Protein AF-A0A2T1E1L7-F1 (afdb_monomer)

Mean predicted aligned error: 10.52 Å

Foldseek 3Di:
DDPPVPVVVVPPPVPPDPPDPPPPVVVVVVVVVVVVVVVVLVVLLVVLLVCVVVVVLLVSLCSLCVSQVNNVDHSVCLLVLHDDPVNLVCLLPRDQDPSLLSSLLSNLLSSLVSVSLVSSLSSLVSSLVSCVVVVPLLSNLSSLQSQLSSLVSVLVVCVVVPHHSVVSNVSSLVSLVSSLPGPDDPNNLVSLLSNLLSCFLPPQPDCNDCSLVVNCVVLVPDDPDPVSVVSVLSSVLSVVSVVQSVVPVPVVPDDDDDDPSNPRGDHDDPPPPDDD

Secondary structure (DSSP, 8-state):
--TTSSTTSSSSSSSSSS----THHHHHHHHHHHHHHHHHHHHHHHHHHHHHHTT-HHHHHHHHHHHTT-TTS-HHHHHTT---HHHHHHHHTPPP-HHHHHHHHHHHHHHHHTT-HHHHHHHHHHHHHHHHHTT-HHHHHHHHHHHHHHHHHHHHHHHHTTS--HHHHHHHHHHHHHHHHSS-HHHHHHHHHHHHHHHHHH-TT---TTHHHHHHHHHTT--SSHHHHHHHHHHHHHHHHHHHHHHGGGGGG-PSPPPGGGTTS----S-S-S--

Radius of gyration: 28.73 Å; Cα contacts (8 Å, |Δi|>4): 306; chains: 1; bounding box: 48×43×127 Å

Solvent-accessible surface area (backbone atoms only — not comparable to full-atom values): 15212 Å² total; per-residue (Å²): 137,77,88,71,70,69,72,70,70,72,71,74,71,80,80,79,78,84,83,76,76,71,68,65,69,59,52,56,54,52,54,51,50,53,50,54,53,50,54,52,48,53,52,44,48,54,50,22,54,51,27,43,76,70,68,37,38,71,61,17,41,60,50,40,27,59,73,65,72,39,66,91,60,53,58,67,42,41,44,70,55,53,73,53,74,68,57,49,51,52,57,71,65,52,72,76,40,74,63,40,20,53,43,27,32,53,45,12,50,40,22,38,77,67,64,6,46,70,46,12,51,53,31,23,53,46,11,28,52,24,14,56,77,67,68,34,49,55,51,33,17,47,23,27,35,51,48,12,54,40,26,40,52,50,14,50,53,25,49,77,70,76,42,88,22,59,77,28,40,55,50,14,45,54,24,16,51,54,10,45,71,31,88,33,71,82,47,24,58,59,18,49,49,52,42,50,38,48,41,37,34,72,35,67,90,57,88,60,84,64,52,66,60,58,48,47,69,52,58,77,71,51,64,100,43,74,68,45,51,53,52,50,49,54,46,52,35,33,51,48,21,51,52,52,60,70,50,53,92,50,56,96,74,62,77,81,80,77,62,80,70,44,77,59,36,32,68,88,73,86,85,79,81,77,88,133

Sequence (276 aa):
MNKWRIWFLLVLTTFLCCVQVPVVAKITDVATQVKTKTEILRRQLVAAQNLESAGLYRQACNTLLPVLKLAEFDCANLIDNQISPTQKAIIENLANSEISASGLRILGDVLRLTGALDNSKIMLNRSLAAAQNLQMDAAVSAAYLSLGNTQRAFGKRQEDIKKDADPNYEKALDFYERAIASSASTQQLQAKLNKLRLLVETKLDSDIGNLWQEIKSKVDNLPATTQSIYDRINFAESLGCLSMQVIEPHVDTIKWPFPPAVNRCAVKSPLHSVDS

pLDDT: mean 84.33, std 18.79, range [33.78, 98.88]

Nearest PDB structures (foldseek):
  6hc2-assembly4_S  TM=6.317E-01  e=2.938E-02  Homo sapiens
  5a7d-assembly2_E  TM=5.875E-01  e=2.260E-02  Drosophila melanogaster
  7ep7-assembly1_A  TM=5.398E-01  e=3.656E-02  Mus musculus
  3ro2-assembly1_A  TM=5.693E-01  e=4.754E-02  Mus musculus
  4wng-assembly1_A  TM=4.546E-01  e=1.524E-02  Homo sapiens

Structure (mmCIF, N/CA/C/O backbone):
data_AF-A0A2T1E1L7-F1
#
_entry.id   AF-A0A2T1E1L7-F1
#
loop_
_atom_site.group_PDB
_atom_site.id
_atom_site.type_symbol
_atom_site.label_atom_id
_atom_site.label_alt_id
_atom_site.label_comp_id
_atom_site.label_asym_id
_atom_site.label_entity_id
_atom_site.label_seq_id
_atom_site.pdbx_PDB_ins_code
_atom_site.Cartn_x
_atom_site.Cartn_y
_atom_site.Cartn_z
_atom_site.occupancy
_atom_site.B_iso_or_equiv
_atom_site.auth_seq_id
_atom_site.auth_comp_id
_atom_site.auth_asym_id
_atom_site.auth_atom_id
_atom_site.pdbx_PDB_model_num
ATOM 1 N N . MET A 1 1 ? -19.657 -7.868 91.620 1.00 45.38 1 MET A N 1
ATOM 2 C CA . MET A 1 1 ? -19.031 -7.641 90.295 1.00 45.38 1 MET A CA 1
ATOM 3 C C . MET A 1 1 ? -20.055 -7.948 89.211 1.00 45.38 1 MET A C 1
ATOM 5 O O . MET A 1 1 ? -20.672 -9.004 89.237 1.00 45.38 1 MET A O 1
ATOM 9 N N . ASN A 1 2 ? -20.321 -6.955 88.361 1.00 40.06 2 ASN A N 1
ATOM 10 C CA . ASN A 1 2 ? -21.582 -6.755 87.642 1.00 40.06 2 ASN A CA 1
ATOM 11 C C . ASN A 1 2 ? -21.800 -7.693 86.446 1.00 40.06 2 ASN A C 1
ATOM 13 O O . ASN A 1 2 ? -21.043 -7.661 85.478 1.00 40.06 2 ASN A O 1
ATOM 17 N N . LYS A 1 3 ? -22.939 -8.401 86.454 1.00 46.28 3 LYS A N 1
ATOM 18 C CA . LYS A 1 3 ? -23.476 -9.223 85.349 1.00 46.28 3 LYS A CA 1
ATOM 19 C C . LYS A 1 3 ? -24.028 -8.408 84.158 1.00 46.28 3 LYS A C 1
ATOM 21 O O . LYS A 1 3 ? -24.689 -8.962 83.290 1.00 46.28 3 LYS A O 1
ATOM 26 N N . TRP A 1 4 ? -23.750 -7.104 84.096 1.00 44.28 4 TRP A N 1
ATOM 27 C CA . TRP A 1 4 ? -24.294 -6.189 83.080 1.00 44.28 4 TRP A CA 1
ATOM 28 C C . TRP A 1 4 ? -23.338 -5.914 81.904 1.00 44.28 4 TRP A C 1
ATOM 30 O O . TRP A 1 4 ? -23.744 -5.348 80.898 1.00 44.28 4 TRP A O 1
ATOM 40 N N . ARG A 1 5 ? -22.069 -6.346 81.983 1.00 46.78 5 ARG A N 1
ATOM 41 C CA . ARG A 1 5 ? -21.067 -6.107 80.920 1.00 46.78 5 ARG A CA 1
ATOM 42 C C . ARG A 1 5 ? -21.074 -7.139 79.785 1.00 46.78 5 ARG A C 1
ATOM 44 O O . ARG A 1 5 ? -20.426 -6.912 78.774 1.00 46.78 5 ARG A O 1
ATOM 51 N N . ILE A 1 6 ? -21.805 -8.246 79.925 1.00 49.06 6 ILE A N 1
ATOM 52 C CA . ILE A 1 6 ? -21.789 -9.347 78.941 1.00 49.06 6 ILE A CA 1
ATOM 53 C C . ILE A 1 6 ? -22.824 -9.131 77.822 1.00 49.06 6 ILE A C 1
ATOM 55 O O . ILE A 1 6 ? -22.624 -9.589 76.703 1.00 49.06 6 ILE A O 1
ATOM 59 N N . TRP A 1 7 ? -23.877 -8.347 78.067 1.00 42.03 7 TRP A N 1
ATOM 60 C CA . TRP A 1 7 ? -24.918 -8.090 77.063 1.00 42.03 7 TRP A CA 1
ATOM 61 C C . TRP A 1 7 ? -24.577 -6.990 76.048 1.00 42.03 7 TRP A C 1
ATOM 63 O O . TRP A 1 7 ? -25.239 -6.890 75.021 1.00 42.03 7 TRP A O 1
ATOM 73 N N . PHE A 1 8 ? -23.518 -6.206 76.273 1.00 40.56 8 PHE A N 1
ATOM 74 C CA . PHE A 1 8 ? -23.125 -5.125 75.358 1.00 40.56 8 PHE A CA 1
ATOM 75 C C . PHE A 1 8 ? -22.157 -5.558 74.241 1.00 40.56 8 PHE A C 1
ATOM 77 O O . PHE A 1 8 ? -21.941 -4.805 73.297 1.00 40.56 8 PHE A O 1
ATOM 84 N N . LEU A 1 9 ? -21.594 -6.770 74.310 1.00 42.53 9 LEU A N 1
ATOM 85 C CA . LEU A 1 9 ? -20.639 -7.283 73.312 1.00 42.53 9 LEU A CA 1
ATOM 86 C C . LEU A 1 9 ? -21.278 -8.160 72.221 1.00 42.53 9 LEU A C 1
ATOM 88 O O . LEU A 1 9 ? -20.606 -8.500 71.254 1.00 42.53 9 LEU A O 1
ATOM 92 N N . LEU A 1 10 ? -22.568 -8.489 72.336 1.00 44.22 10 LEU A N 1
ATOM 93 C CA . LEU A 1 10 ? -23.283 -9.348 71.378 1.00 44.22 10 LEU A CA 1
ATOM 94 C C . LEU A 1 10 ? -24.170 -8.589 70.380 1.00 44.22 10 LEU A C 1
ATOM 96 O O . LEU A 1 10 ? -24.761 -9.208 69.503 1.00 44.22 10 LEU A O 1
ATOM 100 N N . VAL A 1 11 ? -24.239 -7.257 70.471 1.00 45.47 11 VAL A N 1
ATOM 101 C CA . VAL A 1 11 ? -25.027 -6.421 69.541 1.00 45.47 11 VAL A CA 1
ATOM 102 C C . VAL A 1 11 ? -24.143 -5.699 68.510 1.00 45.47 11 VAL A C 1
ATOM 104 O O . VAL A 1 11 ? -24.654 -5.159 67.535 1.00 45.47 11 VAL A O 1
ATOM 107 N N . LEU A 1 12 ? -22.809 -5.739 68.646 1.00 41.94 12 LEU A N 1
ATOM 108 C CA . LEU A 1 12 ? -21.897 -5.042 67.723 1.00 41.94 12 LEU A CA 1
ATOM 109 C C . LEU A 1 12 ? -21.291 -5.920 66.609 1.00 41.94 12 LEU A C 1
ATOM 111 O O . LEU A 1 12 ? -20.558 -5.405 65.771 1.00 41.94 12 LEU A O 1
ATOM 115 N N . THR A 1 13 ? -21.576 -7.226 66.567 1.00 46.09 13 THR A N 1
ATOM 116 C CA . THR A 1 13 ? -20.995 -8.149 65.567 1.00 46.09 13 THR A CA 1
ATOM 117 C C . THR A 1 13 ? -21.974 -8.603 64.483 1.00 46.09 13 THR A C 1
ATOM 119 O O . THR A 1 13 ? -21.557 -9.233 63.517 1.00 46.09 13 THR A O 1
ATOM 122 N N . THR A 1 14 ? -23.256 -8.238 64.566 1.00 46.12 14 THR A N 1
ATOM 123 C CA . THR A 1 14 ? -24.279 -8.611 63.568 1.00 46.12 14 THR A CA 1
ATOM 124 C C . THR A 1 14 ? -24.582 -7.528 62.531 1.00 46.12 14 THR A C 1
ATOM 126 O O . THR A 1 14 ? -25.396 -7.758 61.642 1.00 46.12 14 THR A O 1
ATOM 129 N N . PHE A 1 15 ? -23.905 -6.373 62.573 1.00 44.31 15 PHE A N 1
ATOM 130 C CA . PHE A 1 15 ? -24.107 -5.285 61.600 1.00 44.31 15 PHE A CA 1
ATOM 131 C C . PHE A 1 15 ? -22.988 -5.149 60.552 1.00 44.31 15 PHE A C 1
ATOM 133 O O . PHE A 1 15 ? -23.008 -4.237 59.730 1.00 44.31 15 PHE A O 1
ATOM 140 N N . LEU A 1 16 ? -22.025 -6.077 60.539 1.00 44.03 16 LEU A N 1
ATOM 141 C CA . LEU A 1 16 ? -20.894 -6.089 59.605 1.00 44.03 16 LEU A CA 1
ATOM 142 C C . LEU A 1 16 ? -20.909 -7.339 58.702 1.00 44.03 16 LEU A C 1
ATOM 144 O O . LEU A 1 16 ? -19.903 -8.021 58.548 1.00 44.03 16 LEU A O 1
ATOM 148 N N . CYS A 1 17 ? -22.062 -7.691 58.127 1.00 41.03 17 CYS A N 1
ATOM 149 C CA . CYS A 1 17 ? -22.137 -8.818 57.180 1.00 41.03 17 CYS A CA 1
ATOM 150 C C . CYS A 1 17 ? -23.042 -8.604 55.958 1.00 41.03 17 CYS A C 1
ATOM 152 O O . CYS A 1 17 ? -23.225 -9.529 55.175 1.00 41.03 17 CYS A O 1
ATOM 154 N N . CYS A 1 18 ? -23.574 -7.398 55.737 1.00 45.44 18 CYS A N 1
ATOM 155 C CA . CYS A 1 18 ? -24.541 -7.161 54.657 1.00 45.44 18 CYS A CA 1
ATOM 156 C C . CYS A 1 18 ? -24.175 -6.011 53.711 1.00 45.44 18 CYS A C 1
ATOM 158 O O . CYS A 1 18 ? -25.069 -5.316 53.250 1.00 45.44 18 CYS A O 1
ATOM 160 N N . VAL A 1 19 ? -22.896 -5.802 53.372 1.00 50.22 19 VAL A N 1
ATOM 161 C CA . VAL A 1 19 ? -22.538 -5.005 52.177 1.00 50.22 19 VAL A CA 1
ATOM 162 C C . VAL A 1 19 ? -21.255 -5.532 51.520 1.00 50.22 19 VAL A C 1
ATOM 164 O O . VAL A 1 19 ? -20.260 -4.832 51.376 1.00 50.22 19 VAL A O 1
ATOM 167 N N . GLN A 1 20 ? -21.262 -6.791 51.094 1.00 50.53 20 GLN A N 1
ATOM 168 C CA . GLN A 1 20 ? -20.417 -7.220 49.978 1.00 50.53 20 GLN A CA 1
ATOM 169 C C . GLN A 1 20 ? -21.335 -7.759 48.889 1.00 50.53 20 GLN A C 1
ATOM 171 O O . GLN A 1 20 ? -21.518 -8.960 48.722 1.00 50.53 20 GLN A O 1
ATOM 176 N N . VAL A 1 21 ? -21.958 -6.836 48.152 1.00 54.25 21 VAL A N 1
ATOM 177 C CA . VAL A 1 21 ? -22.509 -7.168 46.836 1.00 54.25 21 VAL A CA 1
ATOM 178 C C . VAL A 1 21 ? -21.326 -7.659 45.992 1.00 54.25 21 VAL A C 1
ATOM 180 O O . VAL A 1 21 ? -20.308 -6.962 45.935 1.00 54.25 21 VAL A O 1
ATOM 183 N N . PRO A 1 22 ? -21.396 -8.839 45.359 1.00 48.22 22 PRO A N 1
ATOM 184 C CA . PRO A 1 22 ? -20.271 -9.380 44.618 1.00 48.22 22 PRO A CA 1
ATOM 185 C C . PRO A 1 22 ? -20.049 -8.532 43.362 1.00 48.22 22 PRO A C 1
ATOM 187 O O . PRO A 1 22 ? -20.710 -8.705 42.341 1.00 48.22 22 PRO A O 1
ATOM 190 N N . VAL A 1 23 ? -19.073 -7.624 43.415 1.00 53.25 23 VAL A N 1
ATOM 191 C CA . VAL A 1 23 ? -18.584 -6.850 42.255 1.00 53.25 23 VAL A CA 1
ATOM 192 C C . VAL A 1 23 ? -18.072 -7.781 41.135 1.00 53.25 23 VAL A C 1
ATOM 194 O O . VAL A 1 23 ? -18.017 -7.400 39.969 1.00 53.25 23 VAL A O 1
ATOM 197 N N . VAL A 1 24 ? -17.785 -9.044 41.463 1.00 54.28 24 VAL A N 1
ATOM 198 C CA . VAL A 1 24 ? -17.236 -10.066 40.562 1.00 54.28 24 VAL A CA 1
ATOM 199 C C . VAL A 1 24 ? -18.196 -10.456 39.425 1.00 54.28 24 VAL A C 1
ATOM 201 O O . VAL A 1 24 ? -17.737 -10.682 38.308 1.00 54.28 24 VAL A O 1
ATOM 204 N N . ALA A 1 25 ? -19.518 -10.466 39.646 1.00 50.69 25 ALA A N 1
ATOM 205 C CA . ALA A 1 25 ? -20.487 -10.874 38.615 1.00 50.69 25 ALA A CA 1
ATOM 206 C C . ALA A 1 25 ? -20.645 -9.846 37.476 1.00 50.69 25 ALA A C 1
ATOM 208 O O . ALA A 1 25 ? -21.017 -10.199 36.361 1.00 50.69 25 ALA A O 1
ATOM 209 N N . LYS A 1 26 ? -20.342 -8.569 37.740 1.00 52.44 26 LYS A N 1
ATOM 210 C CA . LYS A 1 26 ? -20.478 -7.479 36.759 1.00 52.44 26 LYS A CA 1
ATOM 211 C C . LYS A 1 26 ? -19.241 -7.344 35.861 1.00 52.44 26 LYS A C 1
ATOM 213 O O . LYS A 1 26 ? -19.346 -6.885 34.730 1.00 52.44 26 LYS A O 1
ATOM 218 N N . ILE A 1 27 ? -18.071 -7.767 36.351 1.00 56.34 27 ILE A N 1
ATOM 219 C CA . ILE A 1 27 ? -16.801 -7.710 35.608 1.00 56.34 27 ILE A CA 1
ATOM 220 C C . ILE A 1 27 ? -16.760 -8.778 34.506 1.00 56.34 27 ILE A C 1
ATOM 222 O O . ILE A 1 27 ? -16.288 -8.501 33.403 1.00 56.34 27 ILE A O 1
ATOM 226 N N . THR A 1 28 ? -17.280 -9.981 34.769 1.00 56.22 28 THR A N 1
ATOM 227 C CA . THR A 1 28 ? -17.302 -11.079 33.788 1.00 56.22 28 THR A CA 1
ATOM 228 C C . THR A 1 28 ? -18.235 -10.790 32.609 1.00 56.22 28 THR A C 1
ATOM 230 O O . THR A 1 28 ? -17.858 -11.047 31.466 1.00 56.22 28 THR A O 1
ATOM 233 N N . ASP A 1 29 ? -19.401 -10.189 32.850 1.00 61.72 29 ASP A N 1
ATOM 234 C CA . ASP A 1 29 ? -20.347 -9.791 31.796 1.00 61.72 29 ASP A CA 1
ATOM 235 C C . ASP A 1 29 ? -19.771 -8.671 30.905 1.00 61.72 29 ASP A C 1
ATOM 237 O O . ASP A 1 29 ? -19.747 -8.779 29.682 1.00 61.72 29 ASP A O 1
ATOM 241 N N . VAL A 1 30 ? -19.151 -7.641 31.491 1.00 63.75 30 VAL A N 1
ATOM 242 C CA . VAL A 1 30 ? -18.523 -6.561 30.705 1.00 63.75 30 VAL A CA 1
ATOM 243 C C . VAL A 1 30 ? -17.312 -7.061 29.908 1.00 63.75 30 VAL A C 1
ATOM 245 O O . VAL A 1 30 ? -17.169 -6.729 28.731 1.00 63.75 30 VAL A O 1
ATOM 248 N N . ALA A 1 31 ? -16.446 -7.890 30.499 1.00 65.19 31 ALA A N 1
ATOM 249 C CA . ALA A 1 31 ? -15.281 -8.435 29.799 1.00 65.19 31 ALA A CA 1
ATOM 250 C C . ALA A 1 31 ? -15.682 -9.351 28.626 1.00 65.19 31 ALA A C 1
ATOM 252 O O . ALA A 1 31 ? -15.068 -9.303 27.554 1.00 65.19 31 ALA A O 1
ATOM 253 N N . THR A 1 32 ? -16.737 -10.152 28.791 1.00 67.12 32 THR A N 1
ATOM 254 C CA . THR A 1 32 ? -17.268 -11.013 27.722 1.00 67.12 32 THR A CA 1
ATOM 255 C C . THR A 1 32 ? -17.980 -10.208 26.631 1.00 67.12 32 THR A C 1
ATOM 257 O O . THR A 1 32 ? -17.778 -10.489 25.445 1.00 67.12 32 THR A O 1
ATOM 260 N N . GLN A 1 33 ? -18.709 -9.146 26.983 1.00 64.56 33 GLN A N 1
ATOM 261 C CA . GLN A 1 33 ? -19.309 -8.210 26.023 1.00 64.56 33 GLN A CA 1
ATOM 262 C C . GLN A 1 33 ? -18.262 -7.415 25.220 1.00 64.56 33 GLN A C 1
ATOM 264 O O . GLN A 1 33 ? -18.387 -7.253 24.005 1.00 64.56 33 GLN A O 1
ATOM 269 N N . VAL A 1 34 ? -17.177 -6.957 25.852 1.00 71.62 34 VAL A N 1
ATOM 270 C CA . VAL A 1 34 ? -16.076 -6.260 25.157 1.00 71.62 34 VAL A CA 1
ATOM 271 C C . VAL A 1 34 ? -15.338 -7.204 24.203 1.00 71.62 34 VAL A C 1
ATOM 273 O O . VAL A 1 34 ? -15.035 -6.829 23.064 1.00 71.62 34 VAL A O 1
ATOM 276 N N . LYS A 1 35 ? -15.090 -8.448 24.627 1.00 75.94 35 LYS A N 1
ATOM 277 C CA . LYS A 1 35 ? -14.461 -9.468 23.781 1.00 75.94 35 LYS A CA 1
ATOM 278 C C . LYS A 1 35 ? -15.327 -9.792 22.561 1.00 75.94 35 LYS A C 1
ATOM 280 O O . LYS A 1 35 ? -14.835 -9.748 21.438 1.00 75.94 35 LYS A O 1
ATOM 285 N N . THR A 1 36 ? -16.622 -10.038 22.758 1.00 80.69 36 THR A N 1
ATOM 286 C CA . THR A 1 36 ? -17.561 -10.331 21.658 1.00 80.69 36 THR A CA 1
ATOM 287 C C . THR A 1 36 ? -17.704 -9.162 20.686 1.00 80.69 36 THR A C 1
ATOM 289 O O . THR A 1 36 ? -17.679 -9.377 19.474 1.00 80.69 36 THR A O 1
ATOM 292 N N . LYS A 1 37 ? -17.754 -7.920 21.182 1.00 86.31 37 LYS A N 1
ATOM 293 C CA . LYS A 1 37 ? -17.768 -6.721 20.332 1.00 86.31 37 LYS A CA 1
ATOM 294 C C . LYS A 1 37 ? -16.502 -6.594 19.481 1.00 86.31 37 LYS A C 1
ATOM 296 O O . LYS A 1 37 ? -16.597 -6.296 18.294 1.00 86.31 37 LYS A O 1
ATOM 301 N N . THR A 1 38 ? -15.330 -6.857 20.056 1.00 85.62 38 THR A N 1
ATOM 302 C CA . THR A 1 38 ? -14.053 -6.796 19.323 1.00 85.62 38 THR A CA 1
ATOM 303 C C . THR A 1 38 ? -13.988 -7.852 18.216 1.00 85.62 38 THR A C 1
ATOM 305 O O . THR A 1 38 ? -13.591 -7.541 17.097 1.00 85.62 38 THR A O 1
ATOM 308 N N . GLU A 1 39 ? -14.457 -9.074 18.478 1.00 89.12 39 GLU A N 1
ATOM 309 C CA . GLU A 1 39 ? -14.517 -10.136 17.462 1.00 89.12 39 GLU A CA 1
ATOM 310 C C . GLU A 1 39 ? -15.471 -9.810 16.306 1.00 89.12 39 GLU A C 1
ATOM 312 O O . GLU A 1 39 ? -15.198 -10.140 15.151 1.00 89.12 39 GLU A O 1
ATOM 317 N N . ILE A 1 40 ? -16.586 -9.126 16.581 1.00 90.50 40 ILE A N 1
ATOM 318 C CA . ILE A 1 40 ? -17.482 -8.636 15.524 1.00 90.50 40 ILE A CA 1
ATOM 319 C C . ILE A 1 40 ? -16.746 -7.642 14.618 1.00 90.50 40 ILE A C 1
ATOM 321 O O . ILE A 1 40 ? -16.799 -7.788 13.398 1.00 90.50 40 ILE A O 1
ATOM 325 N N . LEU A 1 41 ? -16.009 -6.690 15.198 1.00 92.62 41 LEU A N 1
ATOM 326 C CA . LEU A 1 41 ? -15.239 -5.709 14.428 1.00 92.62 41 LEU A CA 1
ATOM 327 C C . LEU A 1 41 ? -14.134 -6.378 13.599 1.00 92.62 41 LEU A C 1
ATOM 329 O O . LEU A 1 41 ? -13.988 -6.064 12.420 1.00 92.62 41 LEU A O 1
ATOM 333 N N . ARG A 1 42 ? -13.404 -7.353 14.161 1.00 92.75 42 ARG A N 1
ATOM 334 C CA . ARG A 1 42 ? -12.390 -8.119 13.410 1.00 92.75 42 ARG A CA 1
ATOM 335 C C . ARG A 1 42 ? -12.992 -8.850 12.213 1.00 92.75 42 ARG A C 1
ATOM 337 O O . ARG A 1 42 ? -12.434 -8.794 11.121 1.00 92.75 42 ARG A O 1
ATOM 344 N N . ARG A 1 43 ? -14.158 -9.480 12.380 1.00 93.94 43 ARG A N 1
ATOM 345 C CA . ARG A 1 43 ? -14.868 -10.122 11.262 1.00 93.94 43 ARG A CA 1
ATOM 346 C C . ARG A 1 43 ? -15.269 -9.128 10.176 1.00 93.94 43 ARG A C 1
ATOM 348 O O . ARG A 1 43 ? -15.153 -9.456 9.000 1.00 93.94 43 ARG A O 1
ATOM 355 N N . GLN A 1 44 ? -15.691 -7.920 10.544 1.00 94.38 44 GLN A N 1
ATOM 356 C CA . GLN A 1 44 ? -16.013 -6.871 9.572 1.00 94.38 44 GLN A CA 1
ATOM 357 C C . GLN A 1 44 ? -14.775 -6.372 8.815 1.00 94.38 44 GLN A C 1
ATOM 359 O O . GLN A 1 44 ? -14.872 -6.123 7.617 1.00 94.38 44 GLN A O 1
ATOM 364 N N . LEU A 1 45 ? -13.607 -6.299 9.464 1.00 95.50 45 LEU A N 1
ATOM 365 C CA . LEU A 1 45 ? -12.344 -6.002 8.775 1.00 95.50 45 LEU A CA 1
ATOM 366 C C . LEU A 1 45 ? -12.006 -7.070 7.731 1.00 95.50 45 LEU A C 1
ATOM 368 O O . LEU A 1 45 ? -11.697 -6.736 6.590 1.00 95.50 45 LEU A O 1
ATOM 372 N N . VAL A 1 46 ? -12.123 -8.350 8.098 1.00 95.00 46 VAL A N 1
ATOM 373 C CA . VAL A 1 46 ? -11.903 -9.467 7.164 1.00 95.00 46 VAL A CA 1
ATOM 374 C C . VAL A 1 46 ? -12.906 -9.415 6.009 1.00 95.00 46 VAL A C 1
ATOM 376 O O . VAL A 1 46 ? -12.524 -9.576 4.853 1.00 95.00 46 VAL A O 1
ATOM 379 N N . ALA A 1 47 ? -14.180 -9.132 6.293 1.00 96.06 47 ALA A N 1
ATOM 380 C CA . ALA A 1 47 ? -15.198 -8.970 5.259 1.00 96.06 47 ALA A CA 1
ATOM 381 C C . ALA A 1 47 ? -14.857 -7.822 4.293 1.00 96.06 47 ALA A C 1
ATOM 383 O O . ALA A 1 47 ? -14.924 -8.010 3.080 1.00 96.06 47 ALA A O 1
ATOM 384 N N . ALA A 1 48 ? -14.430 -6.666 4.808 1.00 96.25 48 ALA A N 1
ATOM 385 C CA . ALA A 1 48 ? -14.008 -5.537 3.984 1.00 96.25 48 ALA A CA 1
ATOM 386 C C . ALA A 1 48 ? -12.794 -5.877 3.103 1.00 96.25 48 ALA A C 1
ATOM 388 O O . ALA A 1 48 ? -12.778 -5.515 1.930 1.00 96.25 48 ALA A O 1
ATOM 389 N N . GLN A 1 49 ? -11.819 -6.619 3.628 1.00 93.44 49 GLN A N 1
ATOM 390 C CA . GLN A 1 49 ? -10.642 -7.046 2.866 1.00 93.44 49 GLN A CA 1
ATOM 391 C C . GLN A 1 49 ? -10.986 -8.069 1.766 1.00 93.44 49 GLN A C 1
ATOM 393 O O . GLN A 1 49 ? -10.421 -8.040 0.670 1.00 93.44 49 GLN A O 1
ATOM 398 N N . ASN A 1 50 ? -11.964 -8.942 2.012 1.00 94.31 50 ASN A N 1
ATOM 399 C CA . ASN A 1 50 ? -12.487 -9.841 0.982 1.00 94.31 50 ASN A CA 1
ATOM 400 C C . ASN A 1 50 ? -13.231 -9.064 -0.117 1.00 94.31 50 ASN A C 1
ATOM 402 O O . ASN A 1 50 ? -13.058 -9.359 -1.297 1.00 94.31 50 ASN A O 1
ATOM 406 N N . LEU A 1 51 ? -14.023 -8.051 0.257 1.00 96.94 51 LEU A N 1
ATOM 407 C CA . LEU A 1 51 ? -14.700 -7.161 -0.693 1.00 96.94 51 LEU A CA 1
ATOM 408 C C . LEU A 1 51 ? -13.694 -6.374 -1.544 1.00 96.94 51 LEU A C 1
ATOM 410 O O . LEU A 1 51 ? -13.871 -6.288 -2.756 1.00 96.94 51 LEU A O 1
ATOM 414 N N . GLU A 1 52 ? -12.628 -5.845 -0.938 1.00 94.06 52 GLU A N 1
ATOM 415 C CA . GLU A 1 52 ? -11.506 -5.212 -1.647 1.00 94.06 52 GLU A CA 1
ATOM 416 C C . GLU A 1 52 ? -10.902 -6.172 -2.682 1.00 94.06 52 GLU A C 1
ATOM 418 O O . GLU A 1 52 ? -10.806 -5.828 -3.858 1.00 94.06 52 GLU A O 1
ATOM 423 N N . SER A 1 53 ? -10.574 -7.400 -2.268 1.00 89.69 53 SER A N 1
ATOM 424 C CA . SER A 1 53 ? -9.979 -8.423 -3.142 1.00 89.69 53 SER A CA 1
ATOM 425 C C . SER A 1 53 ? -10.908 -8.850 -4.288 1.00 89.69 53 SER A C 1
ATOM 427 O O . SER A 1 53 ? -10.440 -9.292 -5.334 1.00 89.69 53 SER A O 1
ATOM 429 N N . ALA A 1 54 ? -12.223 -8.701 -4.107 1.00 93.38 54 ALA A N 1
ATOM 430 C CA . ALA A 1 54 ? -13.242 -8.943 -5.127 1.00 93.38 54 ALA A CA 1
ATOM 431 C C . ALA A 1 54 ? -13.519 -7.718 -6.026 1.00 93.38 54 ALA A C 1
ATOM 433 O O . ALA A 1 54 ? -14.403 -7.774 -6.879 1.00 93.38 54 ALA A O 1
ATOM 434 N N . GLY A 1 55 ? -12.819 -6.596 -5.826 1.00 94.50 55 GLY A N 1
ATOM 435 C CA . GLY A 1 55 ? -13.038 -5.349 -6.566 1.00 94.50 55 GLY A CA 1
ATOM 436 C C . GLY A 1 55 ? -14.274 -4.555 -6.124 1.00 94.50 55 GLY A C 1
ATOM 437 O O . GLY A 1 55 ? -14.638 -3.562 -6.754 1.00 94.50 55 GLY A O 1
ATOM 438 N N . LEU A 1 56 ? -14.931 -4.944 -5.027 1.00 97.25 56 LEU A N 1
ATOM 439 C CA . LEU A 1 56 ? -16.135 -4.301 -4.489 1.00 97.25 56 LEU A CA 1
ATOM 440 C C . LEU A 1 56 ? -15.774 -3.121 -3.569 1.00 97.25 56 LEU A C 1
ATOM 442 O O . LEU A 1 56 ? -16.206 -3.038 -2.417 1.00 97.25 56 LEU A O 1
ATOM 446 N N . TYR A 1 57 ? -14.992 -2.175 -4.091 1.00 97.25 57 TYR A N 1
ATOM 447 C CA . TYR A 1 57 ? -14.357 -1.097 -3.321 1.00 97.25 57 TYR A CA 1
ATOM 448 C C . TYR A 1 57 ? -15.339 -0.215 -2.544 1.00 97.25 57 TYR A C 1
ATOM 450 O O . TYR A 1 57 ? -15.123 0.067 -1.367 1.00 97.25 57 TYR A O 1
ATOM 458 N N . ARG A 1 58 ? -16.465 0.175 -3.156 1.00 96.50 58 ARG A N 1
ATOM 459 C CA . ARG A 1 58 ? -17.487 0.985 -2.469 1.00 96.50 58 ARG A CA 1
ATOM 460 C C . ARG A 1 58 ? -18.114 0.232 -1.290 1.00 96.50 58 ARG A C 1
ATOM 462 O O . ARG A 1 58 ? -18.353 0.828 -0.245 1.00 96.50 58 ARG A O 1
ATOM 469 N N . GLN A 1 59 ? -18.346 -1.075 -1.434 1.00 97.69 59 GLN A N 1
ATOM 470 C CA . GLN A 1 59 ? -18.891 -1.901 -0.352 1.00 97.69 59 GLN A CA 1
ATOM 471 C C . GLN A 1 59 ? -17.861 -2.106 0.763 1.00 97.69 59 GLN A C 1
ATOM 473 O O . GLN A 1 59 ? -18.213 -2.001 1.938 1.00 97.69 59 GLN A O 1
ATOM 478 N N . ALA A 1 60 ? -16.592 -2.333 0.408 1.00 98.06 60 ALA A N 1
ATOM 479 C CA . ALA A 1 60 ? -15.494 -2.408 1.370 1.00 98.06 60 ALA A CA 1
ATOM 480 C C . ALA A 1 60 ? -15.392 -1.112 2.190 1.00 98.06 60 ALA A C 1
ATOM 482 O O . ALA A 1 60 ? -15.396 -1.158 3.418 1.00 98.06 60 ALA A O 1
ATOM 483 N N . CYS A 1 61 ? -15.409 0.045 1.520 1.00 98.19 61 CYS A N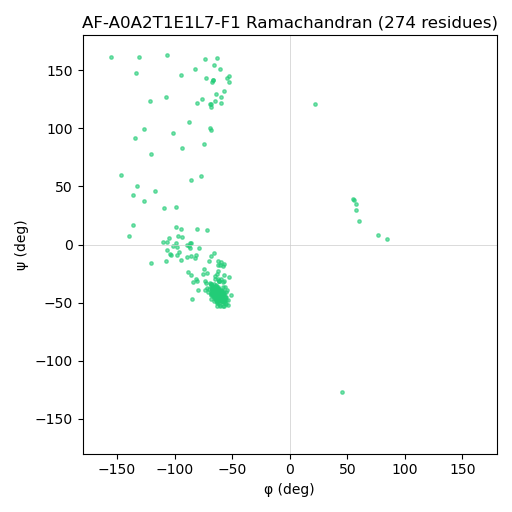 1
ATOM 484 C CA . CYS A 1 61 ? -15.405 1.356 2.165 1.00 98.19 61 CYS A CA 1
ATOM 485 C C . CYS A 1 61 ? -16.594 1.517 3.134 1.00 98.19 61 CYS A C 1
ATOM 487 O O . CYS A 1 61 ? -16.385 1.777 4.319 1.00 98.19 61 CYS A O 1
ATOM 489 N N . ASN A 1 62 ? -17.828 1.269 2.675 1.00 97.25 62 ASN A N 1
ATOM 490 C CA . ASN A 1 62 ? -19.030 1.406 3.510 1.00 97.25 62 ASN A CA 1
ATOM 491 C C . ASN A 1 62 ? -19.022 0.455 4.717 1.00 97.25 62 ASN A C 1
ATOM 493 O O . ASN A 1 62 ? -19.541 0.795 5.777 1.00 97.25 62 ASN A O 1
ATOM 497 N N . THR A 1 63 ? -18.405 -0.720 4.579 1.00 97.19 63 THR A N 1
ATOM 498 C CA . THR A 1 63 ? -18.241 -1.682 5.680 1.00 97.19 63 THR A CA 1
ATOM 499 C C . THR A 1 63 ? -17.269 -1.165 6.746 1.00 97.19 63 THR A C 1
ATOM 501 O O . THR A 1 63 ? -17.449 -1.441 7.932 1.00 97.19 63 THR A O 1
ATOM 504 N N . LEU A 1 64 ? -16.250 -0.395 6.351 1.00 97.62 64 LEU A N 1
ATOM 505 C CA . LEU A 1 64 ? -15.205 0.107 7.248 1.00 97.62 64 LEU A CA 1
ATOM 506 C C . LEU A 1 64 ? -15.616 1.358 8.027 1.00 97.62 64 LEU A C 1
ATOM 508 O O . LEU A 1 64 ? -15.148 1.538 9.152 1.00 97.62 64 LEU A O 1
ATOM 512 N N . LEU A 1 65 ? -16.487 2.212 7.480 1.00 97.38 65 LEU A N 1
ATOM 513 C CA . LEU A 1 65 ? -16.854 3.469 8.144 1.00 97.38 65 LEU A CA 1
ATOM 514 C C . LEU A 1 65 ? -17.444 3.258 9.551 1.00 97.38 65 LEU A C 1
ATOM 516 O O . LEU A 1 65 ? -16.932 3.868 10.494 1.00 97.38 65 LEU A O 1
ATOM 520 N N . PRO A 1 66 ? -18.420 2.357 9.779 1.00 95.56 66 PRO A N 1
ATOM 521 C CA . PRO A 1 66 ? -18.925 2.099 11.127 1.00 95.56 66 PRO A CA 1
ATOM 522 C C . PRO A 1 66 ? -17.870 1.474 12.049 1.00 95.56 66 PRO A C 1
ATOM 524 O O . PRO A 1 66 ? -17.800 1.828 13.227 1.00 95.56 66 PRO A O 1
ATOM 527 N N . VAL A 1 67 ? -17.016 0.588 11.517 1.00 94.75 67 VAL A N 1
ATOM 528 C CA . VAL A 1 67 ? -15.922 -0.061 12.269 1.00 94.75 67 VAL A CA 1
ATOM 529 C C . VAL A 1 67 ? -14.950 0.980 12.823 1.00 94.75 67 VAL A C 1
ATOM 531 O O . VAL A 1 67 ? -14.506 0.881 13.969 1.00 94.75 67 VAL A O 1
ATOM 534 N N . LEU A 1 68 ? -14.662 2.005 12.024 1.00 96.25 68 LEU A N 1
ATOM 535 C CA . LEU A 1 68 ? -13.766 3.107 12.362 1.00 96.25 68 LEU A CA 1
ATOM 536 C C . LEU A 1 68 ? -14.452 4.244 13.127 1.00 96.25 68 LEU A C 1
ATOM 538 O O . LEU A 1 68 ? -13.787 5.218 13.471 1.00 96.25 68 LEU A O 1
ATOM 542 N N . LYS A 1 69 ? -15.754 4.124 13.426 1.00 95.62 69 LYS A N 1
ATOM 543 C CA . LYS A 1 69 ? -16.585 5.194 14.010 1.00 95.62 69 LYS A CA 1
ATOM 544 C C . LYS A 1 69 ? -16.614 6.466 13.149 1.00 95.62 69 LYS A C 1
ATOM 546 O O . LYS A 1 69 ? -16.697 7.572 13.666 1.00 95.62 69 LYS A O 1
ATOM 551 N N . LEU A 1 70 ? -16.574 6.288 11.834 1.00 95.75 70 LEU A N 1
ATOM 552 C CA . LEU A 1 70 ? -16.661 7.328 10.811 1.00 95.75 70 LEU A CA 1
ATOM 553 C C . LEU A 1 70 ? -18.003 7.249 10.065 1.00 95.75 70 LEU A C 1
ATOM 555 O O . LEU A 1 70 ? -18.066 7.544 8.881 1.00 95.75 70 LEU A O 1
ATOM 559 N N . ALA A 1 71 ? -19.082 6.815 10.726 1.00 91.75 71 ALA A N 1
ATOM 560 C CA . ALA A 1 71 ? -20.381 6.588 10.078 1.00 91.75 71 ALA A CA 1
ATOM 561 C C . ALA A 1 71 ? -21.015 7.859 9.471 1.00 91.75 71 ALA A C 1
ATOM 563 O O . ALA A 1 71 ? -21.902 7.752 8.636 1.00 91.75 71 ALA A O 1
ATOM 564 N N . GLU A 1 72 ? -20.557 9.044 9.880 1.00 91.44 72 GLU A N 1
ATOM 565 C CA . GLU A 1 72 ? -20.970 10.338 9.315 1.00 91.44 72 GLU A CA 1
ATOM 566 C C . GLU A 1 72 ? -20.233 10.695 8.013 1.00 91.44 72 GLU A C 1
ATOM 568 O O . GLU A 1 72 ? -20.558 11.681 7.355 1.00 91.44 72 GLU A O 1
ATOM 573 N N . PHE A 1 73 ? -19.212 9.923 7.642 1.00 96.50 73 PHE A N 1
ATOM 574 C CA . PHE A 1 73 ? -18.497 10.098 6.388 1.00 96.50 73 PHE A CA 1
ATOM 575 C C . PHE A 1 73 ? -19.277 9.415 5.265 1.00 96.50 73 PHE A C 1
ATOM 577 O O . PHE A 1 73 ? -19.954 8.412 5.477 1.00 96.50 73 PHE A O 1
ATOM 584 N N . ASP A 1 74 ? -19.141 9.938 4.050 1.00 96.00 74 ASP A N 1
ATOM 585 C CA . ASP A 1 74 ? -19.682 9.312 2.848 1.00 96.00 74 ASP A CA 1
ATOM 586 C C . ASP A 1 74 ? -18.535 8.727 2.023 1.00 96.00 74 ASP A C 1
ATOM 588 O O . ASP A 1 74 ? -17.568 9.421 1.694 1.00 96.00 74 ASP A O 1
ATOM 592 N N . CYS A 1 75 ? -18.641 7.447 1.670 1.00 96.12 75 CYS A N 1
ATOM 593 C CA . CYS A 1 75 ? -17.671 6.800 0.799 1.00 96.12 75 CYS A CA 1
ATOM 594 C C . CYS A 1 75 ? -17.599 7.419 -0.594 1.00 96.12 75 CYS A C 1
ATOM 596 O O . CYS A 1 75 ? -16.524 7.374 -1.185 1.00 96.12 75 CYS A O 1
ATOM 598 N N . ALA A 1 76 ? -18.683 7.994 -1.124 1.00 96.94 76 ALA A N 1
ATOM 599 C CA . ALA A 1 76 ? -18.620 8.711 -2.396 1.00 96.94 76 ALA A CA 1
ATOM 600 C C . ALA A 1 76 ? -17.656 9.903 -2.291 1.00 96.94 76 ALA A C 1
ATOM 602 O O . ALA A 1 76 ? -16.688 9.973 -3.041 1.00 96.94 76 ALA A O 1
ATOM 603 N N . ASN A 1 77 ? -17.826 10.737 -1.262 1.00 97.31 77 ASN A N 1
ATOM 604 C CA . ASN A 1 77 ? -16.941 11.873 -1.003 1.00 97.31 77 ASN A CA 1
ATOM 605 C C . ASN A 1 77 ? -15.492 11.429 -0.758 1.00 97.31 77 ASN A C 1
ATOM 607 O O . ASN A 1 77 ? -14.557 12.024 -1.291 1.00 97.31 77 ASN A O 1
ATOM 611 N N . LEU A 1 78 ? -15.285 10.349 0.004 1.00 97.56 78 LEU A N 1
ATOM 612 C CA . LEU A 1 78 ? -13.941 9.814 0.226 1.00 97.56 78 LEU A CA 1
ATOM 613 C C . LEU A 1 78 ? -13.273 9.353 -1.077 1.00 97.56 78 LEU A C 1
ATOM 615 O O . LEU A 1 78 ? -12.087 9.624 -1.268 1.00 97.56 78 LEU A O 1
ATOM 619 N N . ILE A 1 79 ? -14.012 8.687 -1.966 1.00 97.12 79 ILE A N 1
ATOM 620 C CA . ILE A 1 79 ? -13.512 8.237 -3.274 1.00 97.12 79 ILE A CA 1
ATOM 621 C C . ILE A 1 79 ? -13.241 9.430 -4.204 1.00 97.12 79 ILE A C 1
ATOM 623 O O . ILE A 1 79 ? -12.250 9.432 -4.932 1.00 97.12 79 ILE A O 1
ATOM 627 N N . ASP A 1 80 ? -14.033 10.494 -4.107 1.00 96.75 80 ASP A N 1
ATOM 628 C CA . ASP A 1 80 ? -13.873 11.709 -4.914 1.00 96.75 80 ASP A CA 1
ATOM 629 C C . ASP A 1 80 ? -12.771 12.657 -4.383 1.00 96.75 80 ASP A C 1
ATOM 631 O O . ASP A 1 80 ? -12.669 13.806 -4.810 1.00 96.75 80 ASP A O 1
ATOM 635 N N . ASN A 1 81 ? -11.913 12.191 -3.462 1.00 95.69 81 ASN A N 1
ATOM 636 C CA . ASN A 1 81 ? -10.889 12.984 -2.759 1.00 95.69 81 ASN A CA 1
ATOM 637 C C . ASN A 1 81 ? -11.441 14.189 -1.969 1.00 95.69 81 ASN A C 1
ATOM 639 O O . ASN A 1 81 ? -10.752 15.190 -1.774 1.00 95.69 81 ASN A O 1
ATOM 643 N N . GLN A 1 82 ? -12.671 14.098 -1.467 1.00 96.31 82 GLN A N 1
ATOM 644 C CA . GLN A 1 82 ? -13.309 15.161 -0.695 1.00 96.31 82 GLN A CA 1
ATOM 645 C C . GLN A 1 82 ? -13.258 14.842 0.803 1.00 96.31 82 GLN A C 1
ATOM 647 O O . GLN A 1 82 ? -14.095 14.117 1.339 1.00 96.31 82 GLN A O 1
ATOM 652 N N . ILE A 1 83 ? -12.255 15.395 1.488 1.00 96.19 83 ILE A N 1
ATOM 653 C CA . ILE A 1 83 ? -12.168 15.426 2.955 1.00 96.19 83 ILE A CA 1
ATOM 654 C C . ILE A 1 83 ? -12.076 16.883 3.406 1.00 96.19 83 ILE A C 1
ATOM 656 O O . ILE A 1 83 ? -11.163 17.612 3.015 1.00 96.19 83 ILE A O 1
ATOM 660 N N . SER A 1 84 ? -13.004 17.305 4.263 1.00 96.00 84 SER A N 1
ATOM 661 C CA . SER A 1 84 ? -12.955 18.628 4.887 1.00 96.00 84 SER A CA 1
ATOM 662 C C . SER A 1 84 ? -11.873 18.705 5.978 1.00 96.00 84 SER A C 1
ATOM 664 O O . SER A 1 84 ? -11.482 17.678 6.545 1.00 96.00 84 SER A O 1
ATOM 666 N N . PRO A 1 85 ? -11.407 19.911 6.356 1.00 96.19 85 PRO A N 1
ATOM 667 C CA . PRO A 1 85 ? -10.474 20.072 7.473 1.00 96.19 85 PRO A CA 1
ATOM 668 C C . PRO A 1 85 ? -10.980 19.450 8.785 1.00 96.19 85 PRO A C 1
ATOM 670 O O . PRO A 1 85 ? -10.214 18.807 9.500 1.00 96.19 85 PRO A O 1
ATOM 673 N N . THR A 1 86 ? -12.281 19.567 9.072 1.00 96.12 86 THR A N 1
ATOM 674 C CA . THR A 1 86 ? -12.911 18.966 10.259 1.00 96.12 86 THR A CA 1
ATOM 675 C C . THR A 1 86 ? -12.865 17.441 10.212 1.00 96.12 86 THR A C 1
ATOM 677 O O . THR A 1 86 ? -12.491 16.799 11.190 1.00 96.12 86 THR A O 1
ATOM 680 N N . GLN A 1 87 ? -13.187 16.846 9.061 1.00 96.81 87 GLN A N 1
ATOM 681 C CA . GLN A 1 87 ? -13.102 15.398 8.858 1.00 96.81 87 GLN A CA 1
ATOM 682 C C . GLN A 1 87 ? -11.667 14.887 9.012 1.00 96.81 87 GLN A C 1
ATOM 684 O O . GLN A 1 87 ? -11.438 13.870 9.666 1.00 96.81 87 GLN A O 1
ATOM 689 N N . LYS A 1 88 ? -10.690 15.621 8.470 1.00 96.56 88 LYS A N 1
ATOM 690 C CA . LYS A 1 88 ? -9.269 15.312 8.646 1.00 96.56 88 LYS A CA 1
ATOM 691 C C . LYS A 1 88 ? -8.875 15.308 10.124 1.00 96.56 88 LYS A C 1
ATOM 693 O O . LYS A 1 88 ? -8.251 14.349 10.571 1.00 96.56 88 LYS A O 1
ATOM 698 N N . ALA A 1 89 ? -9.309 16.307 10.893 1.00 96.38 89 ALA A N 1
ATOM 699 C CA . ALA A 1 89 ? -9.057 16.364 12.332 1.00 96.38 89 ALA A CA 1
ATOM 700 C C . ALA A 1 89 ? -9.704 15.190 13.092 1.00 96.38 89 ALA A C 1
ATOM 702 O O . ALA A 1 89 ? -9.093 14.652 14.014 1.00 96.38 89 ALA A O 1
ATOM 703 N N . ILE A 1 90 ? -10.907 14.749 12.700 1.00 97.12 90 ILE A N 1
ATOM 704 C CA . ILE A 1 90 ? -11.549 13.555 13.279 1.00 97.12 90 ILE A CA 1
ATOM 705 C C . ILE A 1 90 ? -10.680 12.315 13.041 1.00 97.12 90 ILE A C 1
ATOM 707 O O . ILE A 1 90 ? -10.415 11.570 13.983 1.00 97.12 90 ILE A O 1
ATOM 711 N N . ILE A 1 91 ? -10.195 12.115 11.810 1.00 97.38 91 ILE A N 1
ATOM 712 C CA . ILE A 1 91 ? -9.324 10.983 11.455 1.00 97.38 91 ILE A CA 1
ATOM 713 C C . ILE A 1 91 ? -8.021 11.034 12.259 1.00 97.38 91 ILE A C 1
ATOM 715 O O . ILE A 1 91 ? -7.620 10.033 12.855 1.00 97.38 91 ILE A O 1
ATOM 719 N N . GLU A 1 92 ? -7.372 12.199 12.315 1.00 95.06 92 GLU A N 1
ATOM 720 C CA . GLU A 1 92 ? -6.116 12.407 13.045 1.00 95.06 92 GLU A CA 1
ATOM 721 C C . GLU A 1 92 ? -6.255 12.075 14.539 1.00 95.06 92 GLU A C 1
ATOM 723 O O . GLU A 1 92 ? -5.372 11.436 15.113 1.00 95.06 92 GLU A O 1
ATOM 728 N N . ASN A 1 93 ? -7.409 12.387 15.136 1.00 95.44 93 ASN A N 1
ATOM 729 C CA . ASN A 1 93 ? -7.702 12.153 16.552 1.00 95.44 93 ASN A CA 1
ATOM 730 C C . ASN A 1 93 ? -8.413 10.823 16.858 1.00 95.44 93 ASN A C 1
ATOM 732 O O . ASN A 1 93 ? -8.790 10.590 18.009 1.00 95.44 93 ASN A O 1
ATOM 736 N N . LEU A 1 94 ? -8.594 9.925 15.879 1.00 95.81 94 LEU A N 1
ATOM 737 C CA . LEU A 1 94 ? -9.132 8.585 16.149 1.00 95.81 94 LEU A CA 1
ATOM 738 C C . LEU A 1 94 ? -8.323 7.897 17.254 1.00 95.81 94 LEU A C 1
ATOM 740 O O . LEU A 1 94 ? -7.115 8.068 17.337 1.00 95.81 94 LEU A O 1
ATOM 744 N N . ALA A 1 95 ? -8.949 7.093 18.110 1.00 96.00 95 ALA A N 1
ATOM 745 C CA . ALA A 1 95 ? -8.204 6.382 19.148 1.00 96.00 95 ALA A CA 1
ATOM 746 C C . ALA A 1 95 ? -7.260 5.327 18.535 1.00 96.00 95 ALA A C 1
ATOM 748 O O . ALA A 1 95 ? -7.620 4.627 17.582 1.00 96.00 95 ALA A O 1
ATOM 749 N N . ASN A 1 96 ? -6.064 5.170 19.109 1.00 97.31 96 ASN A N 1
ATOM 750 C CA . ASN A 1 96 ? -5.149 4.089 18.739 1.00 97.31 96 ASN A CA 1
ATOM 751 C C . ASN A 1 96 ? -5.722 2.743 19.207 1.00 97.31 96 ASN A C 1
ATOM 753 O O . ASN A 1 96 ? -5.966 2.541 20.394 1.00 97.31 96 ASN A O 1
ATOM 757 N N . SER A 1 97 ? -5.940 1.821 18.274 1.00 96.00 97 SER A N 1
ATOM 758 C CA . SER A 1 97 ? -6.331 0.434 18.538 1.00 96.00 97 SER A CA 1
ATOM 759 C C . SER A 1 97 ? -5.903 -0.456 17.367 1.00 96.00 97 SER A C 1
ATOM 761 O O . SER A 1 97 ? -5.696 0.039 16.260 1.00 96.00 97 SER A O 1
ATOM 763 N N . GLU A 1 98 ? -5.824 -1.770 17.578 1.00 95.25 98 GLU A N 1
ATOM 764 C CA . GLU A 1 98 ? -5.588 -2.740 16.495 1.00 95.25 98 GLU A CA 1
ATOM 765 C C . GLU A 1 98 ? -6.631 -2.600 15.369 1.00 95.25 98 GLU A C 1
ATOM 767 O O . GLU A 1 98 ? -6.285 -2.642 14.185 1.00 95.25 98 GLU A O 1
ATOM 772 N N . ILE A 1 99 ? -7.901 -2.384 15.744 1.00 95.44 99 ILE A N 1
ATOM 773 C CA . ILE A 1 99 ? -9.017 -2.210 14.806 1.00 95.44 99 ILE A CA 1
ATOM 774 C C . ILE A 1 99 ? -8.847 -0.935 13.983 1.00 95.44 99 ILE A C 1
ATOM 776 O O . ILE A 1 99 ? -9.016 -0.978 12.768 1.00 95.44 99 ILE A O 1
ATOM 780 N N . SER A 1 100 ? -8.493 0.189 14.615 1.00 96.44 100 SER A N 1
ATOM 781 C CA . SER A 1 100 ? -8.285 1.444 13.888 1.00 96.44 100 SER A CA 1
ATOM 782 C C . SER A 1 100 ? -7.050 1.383 12.996 1.00 96.44 100 SER A C 1
ATOM 784 O O . SER A 1 100 ? -7.150 1.781 11.842 1.00 96.44 100 SER A O 1
ATOM 786 N N . ALA A 1 101 ? -5.931 0.815 13.461 1.00 97.69 101 ALA A N 1
ATOM 787 C CA . ALA A 1 101 ? -4.743 0.615 12.630 1.00 97.69 101 ALA A CA 1
ATOM 788 C C . ALA A 1 101 ? -5.069 -0.230 11.385 1.00 97.69 101 ALA A C 1
ATOM 790 O O . ALA A 1 101 ? -4.856 0.201 10.255 1.00 97.69 101 ALA A O 1
ATOM 791 N N . SER A 1 102 ? -5.669 -1.406 11.572 1.00 96.81 102 SER A N 1
ATOM 792 C CA . SER A 1 102 ? -5.980 -2.310 10.459 1.00 96.81 102 SER A CA 1
ATOM 793 C C . SER A 1 102 ? -7.069 -1.757 9.538 1.00 96.81 102 SER A C 1
ATOM 795 O O . SER A 1 102 ? -6.924 -1.810 8.319 1.00 96.81 102 SER A O 1
ATOM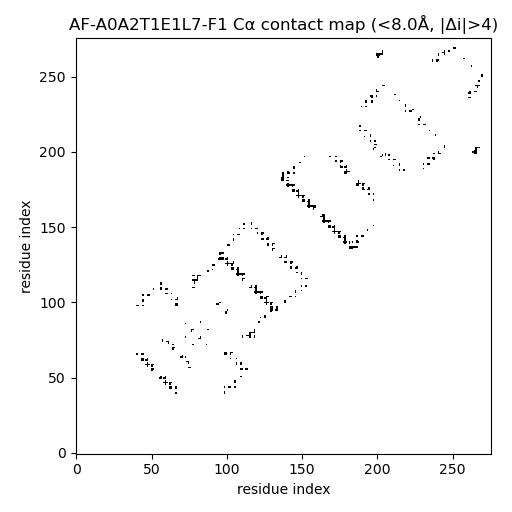 797 N N . GLY A 1 103 ? -8.142 -1.197 10.099 1.00 97.88 103 GLY A N 1
ATOM 798 C CA . GLY A 1 103 ? -9.257 -0.657 9.323 1.00 97.88 103 GLY A CA 1
ATOM 799 C C . GLY A 1 103 ? -8.876 0.573 8.506 1.00 97.88 103 GLY A C 1
ATOM 800 O O . GLY A 1 103 ? -9.261 0.660 7.343 1.00 97.88 103 GLY A O 1
ATOM 801 N N . LEU A 1 104 ? -8.072 1.485 9.063 1.00 98.75 104 LEU A N 1
ATOM 802 C CA . LEU A 1 104 ? -7.554 2.636 8.319 1.00 98.75 104 LEU A CA 1
ATOM 803 C C . LEU A 1 104 ? -6.605 2.200 7.202 1.00 98.75 104 LEU A C 1
ATOM 805 O O . LEU A 1 104 ? -6.638 2.792 6.125 1.00 98.75 104 LEU A O 1
ATOM 809 N N . ARG A 1 105 ? -5.796 1.153 7.424 1.00 98.56 105 ARG A N 1
ATOM 810 C CA . ARG A 1 105 ? -4.951 0.586 6.368 1.00 98.56 105 ARG A CA 1
ATOM 811 C C . ARG A 1 105 ? -5.788 0.079 5.196 1.00 98.56 105 ARG A C 1
ATOM 813 O O . ARG A 1 105 ? -5.556 0.502 4.070 1.00 98.56 105 ARG A O 1
ATOM 820 N N . ILE A 1 106 ? -6.776 -0.777 5.474 1.00 98.38 106 ILE A N 1
ATOM 821 C CA . ILE A 1 106 ? -7.653 -1.356 4.442 1.00 98.38 106 ILE A CA 1
ATOM 822 C C . ILE A 1 106 ? -8.432 -0.245 3.726 1.00 98.38 106 ILE A C 1
ATOM 824 O O . ILE A 1 106 ? -8.525 -0.248 2.503 1.00 98.38 106 ILE A O 1
ATOM 828 N N . LEU A 1 107 ? -8.944 0.752 4.458 1.00 98.62 107 LEU A N 1
ATOM 829 C CA . LEU A 1 107 ? -9.629 1.891 3.843 1.00 98.62 107 LEU A CA 1
ATOM 830 C C . LEU A 1 107 ? -8.684 2.682 2.929 1.00 98.62 107 LEU A C 1
ATOM 832 O O . LEU A 1 107 ? -9.074 3.056 1.828 1.00 98.62 107 LEU A O 1
ATOM 836 N N . GLY A 1 108 ? -7.438 2.901 3.351 1.00 98.75 108 GLY A N 1
ATOM 837 C CA . GLY A 1 108 ? -6.411 3.520 2.518 1.00 98.75 108 GLY A CA 1
ATOM 838 C C . GLY A 1 108 ? -6.124 2.727 1.239 1.00 98.75 108 GLY A C 1
ATOM 839 O O . GLY A 1 108 ? -6.076 3.307 0.156 1.00 98.75 108 GLY A O 1
ATOM 840 N N . ASP A 1 109 ? -6.016 1.402 1.334 1.00 98.62 109 ASP A N 1
ATOM 841 C CA . ASP A 1 109 ? -5.842 0.525 0.171 1.00 98.62 109 ASP A CA 1
ATOM 842 C C . ASP A 1 109 ? -7.025 0.606 -0.804 1.00 98.62 109 ASP A C 1
ATOM 844 O O . ASP A 1 109 ? -6.818 0.806 -2.004 1.00 98.62 109 ASP A O 1
ATOM 848 N N . VAL A 1 110 ? -8.259 0.561 -0.295 1.00 98.56 110 VAL A N 1
ATOM 849 C CA . VAL A 1 110 ? -9.484 0.760 -1.087 1.00 98.56 110 VAL A CA 1
ATOM 850 C C . VAL A 1 110 ? -9.460 2.116 -1.797 1.00 98.56 110 VAL A C 1
ATOM 852 O O . VAL A 1 110 ? -9.683 2.193 -3.006 1.00 98.56 110 VAL A O 1
ATOM 855 N N . LEU A 1 111 ? -9.135 3.187 -1.073 1.00 98.75 111 LEU A N 1
ATOM 856 C CA . LEU A 1 111 ? -9.058 4.537 -1.629 1.00 98.75 111 LEU A CA 1
ATOM 857 C C . LEU A 1 111 ? -7.994 4.628 -2.725 1.00 98.75 111 LEU A C 1
ATOM 859 O O . LEU A 1 111 ? -8.277 5.139 -3.809 1.00 98.75 111 LEU A O 1
ATOM 863 N N . ARG A 1 112 ? -6.812 4.037 -2.514 1.00 98.69 112 ARG A N 1
ATOM 864 C CA . ARG A 1 112 ? -5.766 3.936 -3.542 1.00 98.69 112 ARG A CA 1
ATOM 865 C C . ARG A 1 112 ? -6.283 3.235 -4.798 1.00 98.69 112 ARG A C 1
ATOM 867 O O . ARG A 1 112 ? -6.056 3.744 -5.893 1.00 98.69 112 ARG A O 1
ATOM 874 N N . LEU A 1 113 ? -6.966 2.099 -4.651 1.00 97.75 113 LEU A N 1
ATOM 875 C CA . LEU A 1 113 ? -7.495 1.311 -5.774 1.00 97.75 113 LEU A CA 1
ATOM 876 C C . LEU A 1 113 ? -8.581 2.055 -6.565 1.00 97.75 113 LEU A C 1
ATOM 878 O O . LEU A 1 113 ? -8.716 1.837 -7.765 1.00 97.75 113 LEU A O 1
ATOM 882 N N . THR A 1 114 ? -9.301 2.977 -5.925 1.00 97.38 114 THR A N 1
ATOM 883 C CA . THR A 1 114 ? -10.267 3.870 -6.594 1.00 97.38 114 THR A CA 1
ATOM 884 C C . THR A 1 114 ? -9.653 5.154 -7.167 1.00 97.38 114 THR A C 1
ATOM 886 O O . THR A 1 114 ? -10.356 5.942 -7.788 1.00 97.38 114 THR A O 1
ATOM 889 N N . GLY A 1 115 ? -8.349 5.388 -6.976 1.00 97.12 115 GLY A N 1
ATOM 890 C CA . GLY A 1 115 ? -7.672 6.617 -7.408 1.00 97.12 115 GLY A CA 1
ATOM 891 C C . GLY A 1 115 ? -7.775 7.785 -6.416 1.00 97.12 115 GLY A C 1
ATOM 892 O O . GLY A 1 115 ? -7.256 8.873 -6.686 1.00 97.12 115 GLY A O 1
ATOM 893 N N . ALA A 1 116 ? -8.358 7.578 -5.239 1.00 98.44 116 ALA A N 1
ATOM 894 C CA . ALA A 1 116 ? -8.428 8.554 -4.157 1.00 98.44 116 ALA A CA 1
ATOM 895 C C . ALA A 1 116 ? -7.091 8.662 -3.394 1.00 98.44 116 ALA A C 1
ATOM 897 O O . ALA A 1 116 ? -6.993 8.338 -2.210 1.00 98.44 116 ALA A O 1
ATOM 898 N N . LEU A 1 117 ? -6.013 9.019 -4.102 1.00 98.56 117 LEU A N 1
ATOM 899 C CA . LEU A 1 117 ? -4.640 8.884 -3.599 1.00 98.56 117 LEU A CA 1
ATOM 900 C C . LEU A 1 117 ? -4.327 9.812 -2.415 1.00 98.56 117 LEU A C 1
ATOM 902 O O . LEU A 1 117 ? -3.605 9.405 -1.500 1.00 98.56 117 LEU A O 1
ATOM 906 N N . ASP A 1 118 ? -4.879 11.027 -2.396 1.00 98.31 118 ASP A N 1
ATOM 907 C CA . ASP A 1 118 ? -4.681 11.971 -1.291 1.00 98.31 118 ASP A CA 1
ATOM 908 C C . ASP A 1 118 ? -5.364 11.468 -0.019 1.00 98.31 118 ASP A C 1
ATOM 910 O O . ASP A 1 118 ? -4.741 11.388 1.045 1.00 98.31 118 ASP A O 1
ATOM 914 N N . ASN A 1 119 ? -6.613 11.021 -0.149 1.00 98.56 119 ASN A N 1
ATOM 915 C CA . ASN A 1 119 ? -7.355 10.440 0.963 1.00 98.56 119 ASN A CA 1
ATOM 916 C C . ASN A 1 119 ? -6.737 9.117 1.432 1.00 98.56 119 ASN A C 1
ATOM 918 O O . ASN A 1 119 ? -6.628 8.897 2.639 1.00 98.56 119 ASN A O 1
ATOM 922 N N . SER A 1 120 ? -6.247 8.277 0.513 1.00 98.81 120 SER A N 1
ATOM 923 C CA . SER A 1 120 ? -5.471 7.080 0.854 1.00 98.81 120 SER A CA 1
ATOM 924 C C . SER A 1 120 ? -4.291 7.434 1.759 1.00 98.81 120 SER A C 1
ATOM 926 O O . SER A 1 120 ? -4.161 6.895 2.859 1.00 98.81 120 SER A O 1
ATOM 928 N N . LYS A 1 121 ? -3.471 8.412 1.357 1.00 98.69 121 LYS A N 1
ATOM 929 C CA . LYS A 1 121 ? -2.312 8.852 2.141 1.00 98.69 121 LYS A CA 1
ATOM 930 C C . LYS A 1 121 ? -2.708 9.325 3.545 1.00 98.69 121 LYS A C 1
ATOM 932 O O . LYS A 1 121 ? -1.998 9.012 4.499 1.00 98.69 121 LYS A O 1
ATOM 937 N N . ILE A 1 122 ? -3.823 10.046 3.692 1.00 98.56 122 ILE A N 1
ATOM 938 C CA . ILE A 1 122 ? -4.338 10.485 5.003 1.00 98.56 122 ILE A CA 1
ATOM 939 C C . ILE A 1 122 ? -4.655 9.273 5.892 1.00 98.56 122 ILE A C 1
ATOM 941 O O . ILE A 1 122 ? -4.137 9.188 7.010 1.00 98.56 122 ILE A O 1
ATOM 945 N N . MET A 1 123 ? -5.440 8.314 5.390 1.00 98.69 123 MET A N 1
ATOM 946 C CA . MET A 1 123 ? -5.820 7.118 6.157 1.00 98.69 123 MET A CA 1
ATOM 947 C C . MET A 1 123 ? -4.601 6.273 6.529 1.00 98.69 123 MET A C 1
ATOM 949 O O . MET A 1 123 ? -4.450 5.858 7.679 1.00 98.69 123 MET A O 1
ATOM 953 N N . LEU A 1 124 ? -3.690 6.066 5.577 1.00 98.88 124 LEU A N 1
ATOM 954 C CA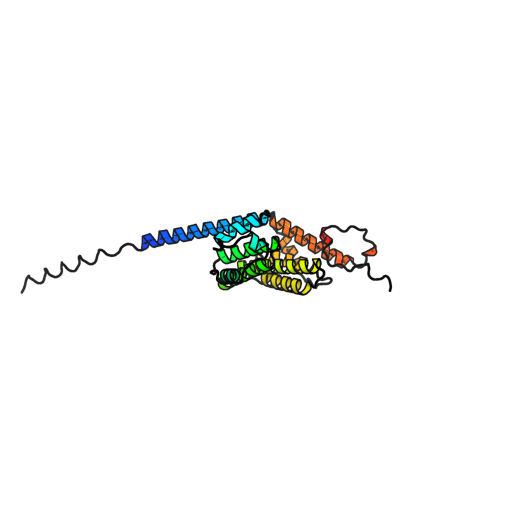 . LEU A 1 124 ? -2.493 5.253 5.769 1.00 98.88 124 LEU A CA 1
ATOM 955 C C . LEU A 1 124 ? -1.499 5.879 6.752 1.00 98.88 124 LEU A C 1
ATOM 957 O O . LEU A 1 124 ? -0.928 5.163 7.574 1.00 98.88 124 LEU A O 1
ATOM 961 N N . ASN A 1 125 ? -1.327 7.203 6.737 1.00 98.69 125 ASN A N 1
ATOM 962 C CA . ASN A 1 125 ? -0.506 7.889 7.737 1.00 98.69 125 ASN A CA 1
ATOM 963 C C . ASN A 1 125 ? -1.091 7.726 9.141 1.00 98.69 125 ASN A C 1
ATOM 965 O O . ASN A 1 125 ? -0.355 7.444 10.090 1.00 98.69 125 ASN A O 1
ATOM 969 N N . ARG A 1 126 ? -2.418 7.842 9.286 1.00 98.56 126 ARG A N 1
ATOM 970 C CA . ARG A 1 126 ? -3.061 7.624 10.584 1.00 98.56 126 ARG A CA 1
ATOM 971 C C . ARG A 1 126 ? -2.945 6.171 11.044 1.00 98.56 126 ARG A C 1
ATOM 973 O O . ARG A 1 126 ? -2.687 5.941 12.227 1.00 98.56 126 ARG A O 1
ATOM 980 N N . SER A 1 127 ? -3.099 5.216 10.125 1.00 98.69 127 SER A N 1
ATOM 981 C CA . SER A 1 127 ? -2.865 3.787 10.361 1.00 98.69 127 SER A CA 1
ATOM 982 C C . SER A 1 127 ? -1.448 3.532 10.874 1.00 98.69 127 SER A C 1
ATOM 984 O O . SER A 1 127 ? -1.274 2.870 11.896 1.00 98.69 127 SER A O 1
ATOM 986 N N . LEU A 1 128 ? -0.439 4.075 10.185 1.00 98.38 128 LEU A N 1
ATOM 987 C CA . LEU A 1 128 ? 0.965 3.942 10.567 1.00 98.38 128 LEU A CA 1
ATOM 988 C C . LEU A 1 128 ? 1.204 4.498 11.974 1.00 98.38 128 LEU A C 1
ATOM 990 O O . LEU A 1 128 ? 1.763 3.799 12.815 1.00 98.38 128 LEU A O 1
ATOM 994 N N . ALA A 1 129 ? 0.707 5.706 12.256 1.00 98.38 129 ALA A N 1
ATOM 995 C CA . ALA A 1 129 ? 0.825 6.314 13.577 1.00 98.38 129 ALA A CA 1
ATOM 996 C C . ALA A 1 129 ? 0.165 5.452 14.668 1.00 98.38 129 ALA A C 1
ATOM 998 O O . ALA A 1 129 ? 0.728 5.294 15.750 1.00 98.38 129 ALA A O 1
ATOM 999 N N . ALA A 1 130 ? -1.006 4.856 14.407 1.00 98.25 130 ALA A N 1
ATOM 1000 C CA . ALA A 1 130 ? -1.642 3.943 15.359 1.00 98.25 130 ALA A CA 1
ATOM 1001 C C . ALA A 1 130 ? -0.786 2.699 15.615 1.00 98.25 130 ALA A C 1
ATOM 1003 O O . ALA A 1 130 ? -0.538 2.360 16.770 1.00 98.25 130 ALA A O 1
ATOM 1004 N N . ALA A 1 131 ? -0.303 2.054 14.552 1.00 96.81 131 ALA A N 1
ATOM 1005 C CA . ALA A 1 131 ? 0.520 0.854 14.647 1.00 96.81 131 ALA A CA 1
ATOM 1006 C C . ALA A 1 131 ? 1.844 1.107 15.388 1.00 96.81 131 ALA A C 1
ATOM 1008 O O . ALA A 1 131 ? 2.238 0.294 16.219 1.00 96.81 131 ALA A O 1
ATOM 1009 N N . GLN A 1 132 ? 2.496 2.248 15.137 1.00 96.81 132 GLN A N 1
ATOM 1010 C CA . GLN A 1 132 ? 3.732 2.648 15.818 1.00 96.81 132 GLN A CA 1
ATOM 1011 C C . GLN A 1 132 ? 3.506 2.901 17.310 1.00 96.81 132 GLN A C 1
ATOM 1013 O O . GLN A 1 132 ? 4.249 2.377 18.135 1.00 96.81 132 GLN A O 1
ATOM 1018 N N . ASN A 1 133 ? 2.455 3.646 17.667 1.00 97.75 133 ASN A N 1
ATOM 1019 C CA . ASN A 1 133 ? 2.112 3.908 19.069 1.00 97.75 133 ASN A CA 1
ATOM 1020 C C . ASN A 1 133 ? 1.793 2.623 19.847 1.00 97.75 133 ASN A C 1
ATOM 1022 O O . ASN A 1 133 ? 2.047 2.549 21.044 1.00 97.75 133 ASN A O 1
ATOM 1026 N N . LEU A 1 134 ? 1.232 1.620 19.170 1.00 97.19 134 LEU A N 1
ATOM 1027 C CA . LEU A 1 134 ? 0.916 0.311 19.745 1.00 97.19 134 LEU A CA 1
ATOM 1028 C C . LEU A 1 134 ? 2.066 -0.699 19.630 1.00 97.19 134 LEU A C 1
ATOM 1030 O O . LEU A 1 134 ? 1.897 -1.834 20.063 1.00 97.19 134 LEU A O 1
ATOM 1034 N N . GLN A 1 135 ? 3.201 -0.312 19.033 1.00 95.69 135 GLN A N 1
ATOM 1035 C CA . GLN A 1 135 ? 4.369 -1.174 18.815 1.00 95.69 135 GLN A CA 1
ATOM 1036 C C . GLN A 1 135 ? 4.026 -2.475 18.064 1.00 95.69 135 GLN A C 1
ATOM 1038 O O . GLN A 1 135 ? 4.524 -3.558 18.362 1.00 95.69 135 GLN A O 1
ATOM 1043 N N . MET A 1 136 ? 3.132 -2.375 17.078 1.00 93.94 136 MET A N 1
ATOM 1044 C CA . MET A 1 136 ? 2.680 -3.506 16.272 1.00 93.94 136 MET A CA 1
ATOM 1045 C C . MET A 1 136 ? 3.512 -3.626 14.992 1.00 93.94 136 MET A C 1
ATOM 1047 O O . MET A 1 136 ? 3.081 -3.175 13.930 1.00 93.94 136 MET A O 1
ATOM 1051 N N . ASP A 1 137 ? 4.678 -4.265 15.068 1.00 93.19 137 ASP A N 1
ATOM 1052 C CA . ASP A 1 137 ? 5.642 -4.338 13.957 1.00 93.19 137 ASP A CA 1
ATOM 1053 C C . ASP A 1 137 ? 5.027 -4.809 12.628 1.00 93.19 137 ASP A C 1
ATOM 1055 O O . ASP A 1 137 ? 5.235 -4.189 11.584 1.00 93.19 137 ASP A O 1
ATOM 1059 N N . ALA A 1 138 ? 4.182 -5.845 12.662 1.00 92.88 138 ALA A N 1
ATOM 1060 C CA . ALA A 1 138 ? 3.494 -6.340 11.467 1.00 92.88 138 ALA A CA 1
ATOM 1061 C C . ALA A 1 138 ? 2.542 -5.304 10.850 1.00 92.88 138 ALA A C 1
ATOM 1063 O O . ALA A 1 138 ? 2.484 -5.154 9.628 1.00 92.88 138 ALA A O 1
ATOM 1064 N N . ALA A 1 139 ? 1.820 -4.548 11.681 1.00 94.44 139 ALA A N 1
ATOM 1065 C CA . ALA A 1 139 ? 0.932 -3.492 11.204 1.00 94.44 139 ALA A CA 1
ATOM 1066 C C . ALA A 1 139 ? 1.718 -2.271 10.699 1.00 94.44 139 ALA A C 1
ATOM 1068 O O . ALA A 1 139 ? 1.300 -1.643 9.727 1.00 94.44 139 ALA A O 1
ATOM 1069 N N . VAL A 1 140 ? 2.875 -1.972 11.299 1.00 96.31 140 VAL A N 1
ATOM 1070 C CA . VAL A 1 140 ? 3.803 -0.938 10.819 1.00 96.31 140 VAL A CA 1
ATOM 1071 C C . VAL A 1 140 ? 4.330 -1.301 9.430 1.00 96.31 140 VAL A C 1
ATOM 1073 O O . VAL A 1 140 ? 4.223 -0.487 8.512 1.00 96.31 140 VAL A O 1
ATOM 1076 N N . SER A 1 141 ? 4.822 -2.531 9.241 1.00 96.25 141 SER A N 1
ATOM 1077 C CA . SER A 1 141 ? 5.289 -3.013 7.934 1.00 96.25 141 SER A CA 1
ATOM 1078 C C . SER A 1 141 ? 4.182 -2.952 6.876 1.00 96.25 141 SER A C 1
ATOM 1080 O O . SER A 1 141 ? 4.387 -2.426 5.781 1.00 96.25 141 SER A O 1
ATOM 1082 N N . ALA A 1 142 ? 2.968 -3.398 7.220 1.00 96.06 142 ALA A N 1
ATOM 1083 C CA . ALA A 1 142 ? 1.820 -3.349 6.317 1.00 96.06 142 ALA A CA 1
ATOM 1084 C C . ALA A 1 142 ? 1.408 -1.916 5.941 1.00 96.06 142 ALA A C 1
ATOM 1086 O O . ALA A 1 142 ? 1.069 -1.657 4.783 1.00 96.06 142 ALA A O 1
ATOM 1087 N N . ALA A 1 143 ? 1.448 -0.974 6.886 1.00 97.50 143 ALA A N 1
ATOM 1088 C CA . ALA A 1 143 ? 1.155 0.429 6.610 1.00 97.50 143 ALA A CA 1
ATOM 1089 C C . ALA A 1 143 ? 2.212 1.053 5.684 1.00 97.50 143 ALA A C 1
ATOM 1091 O O . ALA A 1 143 ? 1.847 1.723 4.718 1.00 97.50 143 ALA A O 1
ATOM 1092 N N . TYR A 1 144 ? 3.500 0.774 5.909 1.00 98.00 144 TYR A N 1
ATOM 1093 C CA . TYR A 1 144 ? 4.571 1.221 5.015 1.00 98.00 144 TYR A CA 1
ATOM 1094 C C . TYR A 1 144 ? 4.441 0.642 3.607 1.00 98.00 144 TYR A C 1
ATOM 1096 O O . TYR A 1 144 ? 4.505 1.391 2.635 1.00 98.00 144 TYR A O 1
ATOM 1104 N N . LEU A 1 145 ? 4.161 -0.655 3.477 1.00 97.69 145 LEU A N 1
ATOM 1105 C CA . LEU A 1 145 ? 3.901 -1.281 2.181 1.00 97.69 145 LEU A CA 1
ATOM 1106 C C . LEU A 1 145 ? 2.762 -0.571 1.425 1.00 97.69 145 LEU A C 1
ATOM 1108 O O . LEU A 1 145 ? 2.895 -0.253 0.242 1.00 97.69 145 LEU A O 1
ATOM 1112 N N . SER A 1 146 ? 1.663 -0.271 2.120 1.00 98.31 146 SER A N 1
ATOM 1113 C CA . SER A 1 146 ? 0.491 0.405 1.542 1.00 98.31 146 SER A CA 1
ATOM 1114 C C . SER A 1 146 ? 0.803 1.857 1.141 1.00 98.31 146 SER A C 1
ATOM 1116 O O . SER A 1 146 ? 0.353 2.337 0.094 1.00 98.31 146 SER A O 1
ATOM 1118 N N . LEU A 1 147 ? 1.620 2.562 1.935 1.00 98.81 147 LEU A N 1
ATOM 1119 C CA . LEU A 1 147 ? 2.114 3.907 1.616 1.00 98.81 147 LEU A CA 1
ATOM 1120 C C . LEU A 1 147 ? 3.015 3.893 0.379 1.00 98.81 147 LEU A C 1
ATOM 1122 O O . LEU A 1 147 ? 2.843 4.741 -0.497 1.00 98.81 147 LEU A O 1
ATOM 1126 N N . GLY A 1 148 ? 3.908 2.907 0.264 1.00 98.62 148 GLY A N 1
ATOM 1127 C CA . GLY A 1 148 ? 4.742 2.704 -0.921 1.00 98.62 148 GLY A CA 1
ATOM 1128 C C . GLY A 1 148 ? 3.904 2.470 -2.176 1.00 98.62 148 GLY A C 1
ATOM 1129 O O . GLY A 1 148 ? 4.095 3.150 -3.186 1.00 98.62 148 GLY A O 1
ATOM 1130 N N . ASN A 1 149 ? 2.883 1.613 -2.082 1.00 98.62 149 ASN A N 1
ATOM 1131 C CA . ASN A 1 149 ? 1.935 1.377 -3.175 1.00 98.62 149 ASN A CA 1
ATOM 1132 C C . ASN A 1 149 ? 1.193 2.661 -3.578 1.00 98.62 149 ASN A C 1
ATOM 1134 O O . ASN A 1 149 ? 0.972 2.910 -4.763 1.00 98.62 149 ASN A O 1
ATOM 1138 N N . THR A 1 150 ? 0.820 3.492 -2.602 1.00 98.81 150 THR A N 1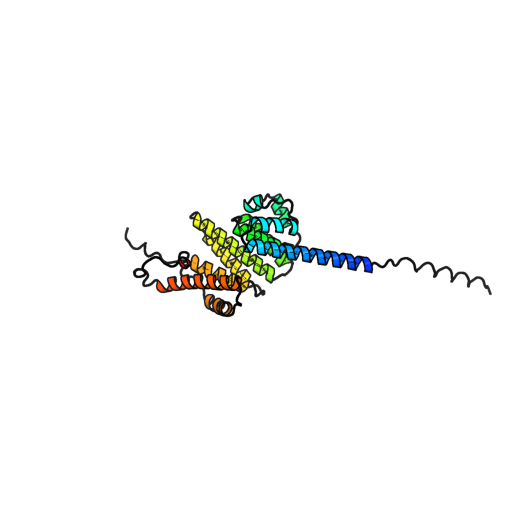
ATOM 1139 C CA . THR A 1 150 ? 0.145 4.777 -2.846 1.00 98.81 150 THR A CA 1
ATOM 1140 C C . THR A 1 150 ? 1.076 5.780 -3.519 1.00 98.81 150 THR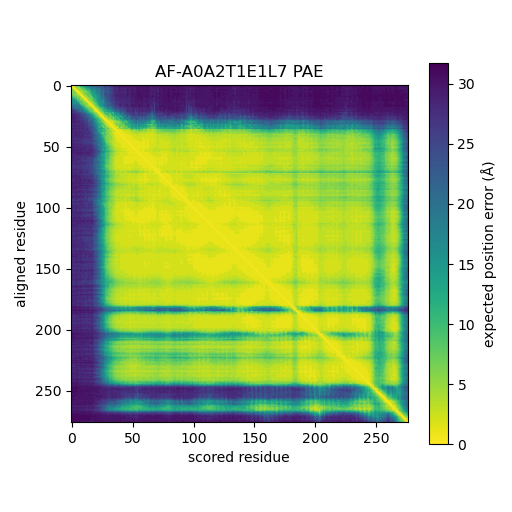 A C 1
ATOM 1142 O O . THR A 1 150 ? 0.670 6.444 -4.468 1.00 98.81 150 THR A O 1
ATOM 1145 N N . GLN A 1 151 ? 2.339 5.866 -3.094 1.00 98.75 151 GLN A N 1
ATOM 1146 C CA . GLN A 1 151 ? 3.329 6.730 -3.741 1.00 98.75 151 GLN A CA 1
ATOM 1147 C C . GLN A 1 151 ? 3.655 6.276 -5.164 1.00 98.75 151 GLN A C 1
ATOM 1149 O O . GLN A 1 151 ? 3.718 7.108 -6.063 1.00 98.75 151 GLN A O 1
ATOM 1154 N N . ARG A 1 152 ? 3.753 4.966 -5.411 1.00 98.38 152 ARG A N 1
ATOM 1155 C CA . ARG A 1 152 ? 3.895 4.438 -6.773 1.00 98.38 152 ARG A CA 1
ATOM 1156 C C . ARG A 1 152 ? 2.704 4.824 -7.653 1.00 98.38 152 ARG A C 1
ATOM 1158 O O . ARG A 1 152 ? 2.906 5.213 -8.798 1.00 98.38 152 ARG A O 1
ATOM 1165 N N . ALA A 1 153 ? 1.480 4.764 -7.124 1.00 98.38 153 ALA A N 1
ATOM 1166 C CA . ALA A 1 153 ? 0.289 5.206 -7.851 1.00 98.38 153 ALA A CA 1
ATOM 1167 C C . ALA A 1 153 ? 0.308 6.718 -8.149 1.00 98.38 153 ALA A C 1
ATOM 1169 O O . ALA A 1 153 ? -0.100 7.124 -9.235 1.00 98.38 153 ALA A O 1
ATOM 1170 N N . PHE A 1 154 ? 0.825 7.546 -7.232 1.00 98.38 154 PHE A N 1
ATOM 1171 C CA . PHE A 1 154 ? 1.062 8.966 -7.513 1.00 98.38 154 PHE A CA 1
ATOM 1172 C C . PHE A 1 154 ? 2.078 9.154 -8.642 1.00 98.38 154 PHE A C 1
ATOM 1174 O O . PHE A 1 154 ? 1.797 9.912 -9.562 1.00 98.38 154 PHE A O 1
ATOM 1181 N N . GLY A 1 155 ? 3.211 8.448 -8.610 1.00 97.75 155 GLY A N 1
ATOM 1182 C CA . GLY A 1 155 ? 4.216 8.528 -9.675 1.00 97.75 155 GLY A CA 1
ATOM 1183 C C . GLY A 1 155 ? 3.642 8.142 -11.040 1.00 97.75 155 GLY A C 1
ATOM 1184 O O . GLY A 1 155 ? 3.791 8.891 -11.999 1.00 97.75 155 GLY A O 1
ATOM 1185 N N . LYS A 1 156 ? 2.856 7.060 -11.108 1.00 96.12 156 LYS A N 1
ATOM 1186 C CA . LYS A 1 156 ? 2.180 6.656 -12.352 1.00 96.12 156 LYS A CA 1
ATOM 1187 C C . LYS A 1 156 ? 1.199 7.714 -12.860 1.00 96.12 156 LYS A C 1
ATOM 1189 O O . LYS A 1 156 ? 1.211 8.036 -14.039 1.00 96.12 156 LYS A O 1
ATOM 1194 N N . ARG A 1 157 ? 0.422 8.337 -11.967 1.00 96.75 157 ARG A N 1
ATOM 1195 C CA . ARG A 1 157 ? -0.437 9.473 -12.339 1.00 96.75 157 ARG A CA 1
ATOM 1196 C C . ARG A 1 157 ? 0.370 10.637 -12.917 1.00 96.75 157 ARG A C 1
ATOM 1198 O O . ARG A 1 157 ? -0.106 11.280 -13.844 1.00 96.75 157 ARG A O 1
ATOM 1205 N N . GLN A 1 158 ? 1.539 10.937 -12.352 1.00 97.00 158 GLN A N 1
ATOM 1206 C CA . GLN A 1 158 ? 2.403 12.014 -12.839 1.00 97.00 158 GLN A CA 1
ATOM 1207 C C . GLN A 1 158 ? 2.963 11.691 -14.228 1.00 97.00 158 GLN A C 1
ATOM 1209 O O . GLN A 1 158 ? 2.892 12.553 -15.103 1.00 97.00 158 GLN A O 1
ATOM 1214 N N . GLU A 1 159 ? 3.411 10.453 -14.460 1.00 93.50 159 GLU A N 1
ATOM 1215 C CA . GLU A 1 159 ? 3.799 9.964 -15.793 1.00 93.50 159 GLU A CA 1
ATOM 1216 C C . GLU A 1 159 ? 2.666 10.128 -16.814 1.00 93.50 159 GLU A C 1
ATOM 1218 O O . GLU A 1 159 ? 2.893 10.686 -17.888 1.00 93.50 159 GLU A O 1
ATOM 1223 N N . ASP A 1 160 ? 1.442 9.710 -16.467 1.00 93.62 160 ASP A N 1
ATOM 1224 C CA . ASP A 1 160 ? 0.278 9.774 -17.364 1.00 93.62 160 ASP A CA 1
ATOM 1225 C C . ASP A 1 160 ? -0.015 11.210 -17.834 1.00 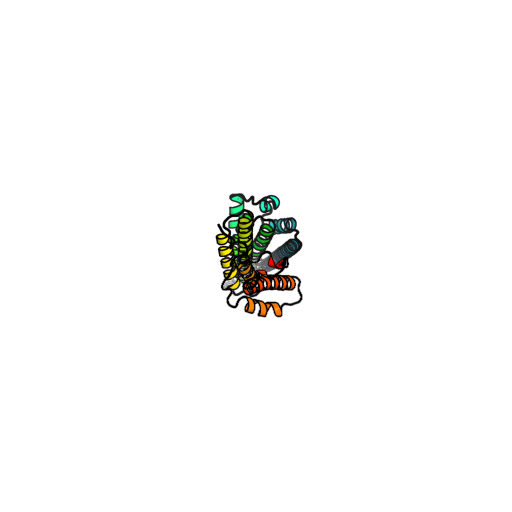93.62 160 ASP A C 1
ATOM 1227 O O . ASP A 1 160 ? -0.454 11.432 -18.965 1.00 93.62 160 ASP A O 1
ATOM 1231 N N . ILE A 1 161 ? 0.269 12.205 -16.986 1.00 95.88 161 ILE A N 1
ATOM 1232 C CA . ILE A 1 161 ? 0.118 13.634 -17.304 1.00 95.88 161 ILE A CA 1
ATOM 1233 C C . ILE A 1 161 ? 1.437 14.313 -17.705 1.00 95.88 161 ILE A C 1
ATOM 1235 O O . ILE A 1 161 ? 1.504 15.544 -17.733 1.00 95.88 161 ILE A O 1
ATOM 1239 N N . LYS A 1 162 ? 2.474 13.529 -18.030 1.00 95.00 162 LYS A N 1
ATOM 1240 C CA . LYS A 1 162 ? 3.799 13.984 -18.489 1.00 95.00 162 LYS A CA 1
ATOM 1241 C C . LYS A 1 162 ? 4.489 14.953 -17.523 1.00 95.00 162 LYS A C 1
ATOM 1243 O O . LYS A 1 162 ? 5.127 15.920 -17.942 1.00 95.00 162 LYS A O 1
ATOM 1248 N N . LYS A 1 163 ? 4.336 14.712 -16.222 1.00 96.25 163 LYS A N 1
ATOM 1249 C CA . LYS A 1 163 ? 5.047 15.415 -15.150 1.00 96.25 163 LYS A CA 1
ATOM 1250 C C . LYS A 1 163 ? 6.118 14.525 -14.539 1.00 96.25 163 LYS A C 1
ATOM 1252 O O . LYS A 1 163 ? 6.078 13.307 -14.674 1.00 96.25 163 LYS A O 1
ATOM 1257 N N . ASP A 1 164 ? 7.037 15.165 -13.824 1.00 94.56 164 ASP A N 1
ATOM 1258 C CA . ASP A 1 164 ? 8.057 14.471 -13.050 1.00 94.56 164 ASP A CA 1
ATOM 1259 C C . ASP A 1 164 ? 7.414 13.549 -11.995 1.00 94.56 164 ASP A C 1
ATOM 1261 O O . ASP A 1 164 ? 6.610 13.984 -11.158 1.00 94.56 164 ASP A O 1
ATOM 1265 N N . ALA A 1 165 ? 7.747 12.264 -12.097 1.00 96.06 165 ALA A N 1
ATOM 1266 C CA . ALA A 1 165 ? 7.263 11.176 -11.258 1.00 96.06 165 ALA A CA 1
ATOM 1267 C C . ALA A 1 165 ? 8.336 10.666 -10.283 1.00 96.06 165 ALA A C 1
ATOM 1269 O O . ALA A 1 165 ? 7.998 9.983 -9.307 1.00 96.06 165 ALA A O 1
ATOM 1270 N N . ASP A 1 166 ? 9.605 11.025 -10.497 1.00 94.56 166 ASP A N 1
ATOM 1271 C CA . ASP A 1 166 ? 10.741 10.516 -9.731 1.00 94.56 166 ASP A CA 1
ATOM 1272 C C . ASP A 1 166 ? 10.610 10.794 -8.228 1.00 94.56 166 ASP A C 1
ATOM 1274 O O . ASP A 1 166 ? 10.765 9.850 -7.444 1.00 94.56 166 ASP A O 1
ATOM 1278 N N . PRO A 1 167 ? 10.176 11.991 -7.775 1.00 97.56 167 PRO A N 1
ATOM 1279 C CA . PRO A 1 167 ? 9.985 12.249 -6.350 1.00 97.56 167 PRO A CA 1
ATOM 1280 C C . PRO A 1 167 ? 8.969 11.309 -5.687 1.00 97.56 167 PRO A C 1
ATOM 1282 O O . PRO A 1 167 ? 9.044 11.042 -4.484 1.00 97.56 167 PRO A O 1
ATOM 1285 N N . ASN A 1 168 ? 7.975 10.827 -6.438 1.00 98.25 168 ASN A N 1
ATOM 1286 C CA . ASN A 1 168 ? 6.997 9.871 -5.929 1.00 98.25 168 ASN A CA 1
ATOM 1287 C C . ASN A 1 168 ? 7.562 8.449 -5.917 1.00 98.25 168 ASN A C 1
ATOM 1289 O O . ASN A 1 168 ? 7.335 7.721 -4.948 1.00 98.25 168 ASN A O 1
ATOM 1293 N N . TYR A 1 169 ? 8.323 8.055 -6.936 1.00 97.44 169 TYR A N 1
ATOM 1294 C CA . TYR A 1 169 ? 8.963 6.742 -6.966 1.00 97.44 169 TYR A CA 1
ATOM 1295 C C . TYR A 1 169 ? 10.056 6.589 -5.916 1.00 97.44 169 TYR A C 1
ATOM 1297 O O . TYR A 1 169 ? 10.110 5.554 -5.256 1.00 97.44 169 TYR A O 1
ATOM 1305 N N . GLU A 1 170 ? 10.852 7.622 -5.661 1.00 97.25 170 GLU A N 1
ATOM 1306 C CA . GLU A 1 170 ? 11.835 7.618 -4.574 1.00 97.25 170 GLU A CA 1
ATOM 1307 C C . GLU A 1 170 ? 11.171 7.442 -3.207 1.00 97.25 170 GLU A C 1
ATOM 1309 O O . GLU A 1 170 ? 11.597 6.607 -2.408 1.00 97.25 170 GLU A O 1
ATOM 1314 N N . LYS A 1 171 ? 10.057 8.142 -2.959 1.00 98.25 171 LYS A N 1
ATOM 1315 C CA . LYS A 1 171 ? 9.260 7.941 -1.737 1.00 98.25 171 LYS A CA 1
ATOM 1316 C C . LYS A 1 171 ? 8.667 6.538 -1.655 1.00 98.25 171 LYS A C 1
ATOM 1318 O O . LYS A 1 171 ? 8.582 5.979 -0.565 1.00 98.25 171 LYS A O 1
ATOM 1323 N N . ALA A 1 172 ? 8.232 5.966 -2.778 1.00 98.56 172 ALA A N 1
ATOM 1324 C CA . ALA A 1 172 ? 7.736 4.595 -2.802 1.00 98.56 172 ALA A CA 1
ATOM 1325 C C . ALA A 1 172 ? 8.838 3.595 -2.418 1.00 98.56 172 ALA A C 1
ATOM 1327 O O . ALA A 1 172 ? 8.585 2.708 -1.604 1.00 98.56 172 ALA A O 1
ATOM 1328 N N . LEU A 1 173 ? 10.053 3.776 -2.946 1.00 97.69 173 LEU A N 1
ATOM 1329 C CA . LEU A 1 173 ? 11.222 2.966 -2.601 1.00 97.69 173 LEU A CA 1
ATOM 1330 C C . LEU A 1 173 ? 11.575 3.084 -1.111 1.00 97.69 173 LEU A C 1
ATOM 1332 O O . LEU A 1 173 ? 11.715 2.047 -0.467 1.00 97.69 173 LEU A O 1
ATOM 1336 N N . ASP A 1 174 ? 11.624 4.294 -0.537 1.00 97.81 174 ASP A N 1
ATOM 1337 C CA . ASP A 1 174 ? 11.854 4.489 0.911 1.00 97.81 174 ASP A CA 1
ATOM 1338 C C . ASP A 1 174 ? 10.818 3.732 1.757 1.00 97.81 174 ASP A C 1
ATOM 1340 O O . ASP A 1 174 ? 11.166 3.010 2.694 1.00 97.81 174 ASP A O 1
ATOM 1344 N N . PHE A 1 175 ? 9.536 3.815 1.396 1.00 98.19 175 PHE A N 1
ATOM 1345 C CA . PHE A 1 175 ? 8.495 3.082 2.109 1.00 98.19 175 PHE A CA 1
ATOM 1346 C C . PHE A 1 175 ? 8.629 1.561 1.984 1.00 98.19 175 PHE A C 1
ATOM 1348 O O . PHE A 1 175 ? 8.409 0.855 2.972 1.00 98.19 175 PHE A O 1
ATOM 1355 N N . TYR A 1 176 ? 9.014 1.037 0.819 1.00 97.50 176 TYR A N 1
ATOM 1356 C CA . TYR A 1 176 ? 9.276 -0.396 0.683 1.00 97.50 176 TYR A CA 1
ATOM 1357 C C . TYR A 1 176 ? 10.474 -0.837 1.525 1.00 97.50 176 TYR A C 1
ATOM 1359 O O . TYR A 1 176 ? 10.384 -1.870 2.182 1.00 97.50 176 TYR A O 1
ATOM 1367 N N . GLU A 1 177 ? 11.548 -0.049 1.595 1.00 96.00 177 GLU A N 1
ATOM 1368 C CA . GLU A 1 177 ? 12.700 -0.357 2.454 1.00 96.00 177 GLU A CA 1
ATOM 1369 C C . GLU A 1 177 ? 12.315 -0.387 3.933 1.00 96.00 177 GLU A C 1
ATOM 1371 O O . GLU A 1 177 ? 12.665 -1.327 4.647 1.00 96.00 177 GLU A O 1
ATOM 1376 N N . ARG A 1 178 ? 11.509 0.576 4.394 1.00 95.81 178 ARG A N 1
ATOM 1377 C CA . ARG A 1 178 ? 10.980 0.578 5.770 1.00 95.81 178 ARG A CA 1
ATOM 1378 C C . ARG A 1 178 ? 10.090 -0.630 6.056 1.00 95.81 178 ARG A C 1
ATOM 1380 O O . ARG A 1 178 ? 10.127 -1.166 7.163 1.00 95.81 178 ARG A O 1
ATOM 1387 N N . ALA A 1 179 ? 9.305 -1.078 5.076 1.00 95.44 179 ALA A N 1
ATOM 1388 C CA . ALA A 1 179 ? 8.508 -2.295 5.206 1.00 95.44 179 ALA A CA 1
ATOM 1389 C C . ALA A 1 179 ? 9.393 -3.554 5.286 1.00 95.44 179 ALA A C 1
ATOM 1391 O O . ALA A 1 179 ? 9.105 -4.445 6.087 1.00 95.44 179 ALA A O 1
ATOM 1392 N N . ILE A 1 180 ? 10.484 -3.610 4.510 1.00 94.25 180 ILE A N 1
ATOM 1393 C CA . ILE A 1 180 ? 11.460 -4.714 4.503 1.00 94.25 180 ILE A CA 1
ATOM 1394 C C . ILE A 1 180 ? 12.244 -4.781 5.817 1.00 94.25 180 ILE A C 1
ATOM 1396 O O . ILE A 1 180 ? 12.459 -5.875 6.334 1.00 94.25 180 ILE A O 1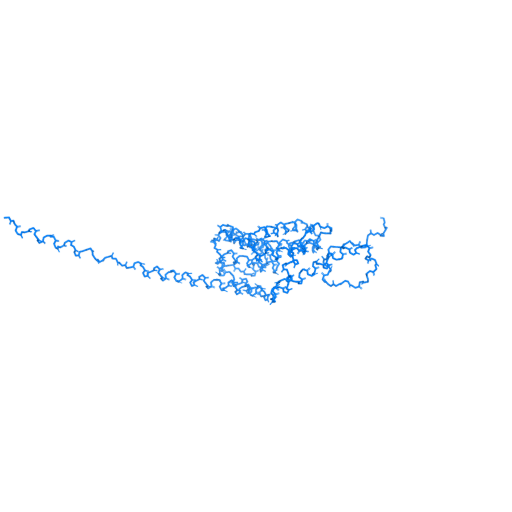
ATOM 1400 N N . ALA A 1 181 ? 12.653 -3.632 6.358 1.00 91.50 181 ALA A N 1
ATOM 1401 C CA . ALA A 1 181 ? 13.441 -3.535 7.587 1.00 91.50 181 ALA A CA 1
ATOM 1402 C C . ALA A 1 181 ? 12.652 -3.904 8.856 1.00 91.50 181 ALA A C 1
ATOM 1404 O O . ALA A 1 181 ? 13.244 -4.113 9.914 1.00 91.50 181 ALA A O 1
ATOM 1405 N N . SER A 1 182 ? 11.321 -3.983 8.775 1.00 81.12 182 SER A N 1
ATOM 1406 C CA . SER A 1 182 ? 10.494 -4.413 9.899 1.00 81.12 182 SER A CA 1
ATOM 1407 C C . SER A 1 182 ? 10.735 -5.891 10.236 1.00 81.12 182 SER A C 1
ATOM 1409 O O . SER A 1 182 ? 10.862 -6.741 9.352 1.00 81.12 182 SER A O 1
ATOM 1411 N N . SER A 1 183 ? 10.745 -6.200 11.533 1.00 67.38 183 SER A N 1
ATOM 1412 C CA . SER A 1 183 ? 10.910 -7.545 12.106 1.00 67.38 183 SER A CA 1
ATOM 1413 C C . SER A 1 183 ? 9.813 -8.539 11.681 1.00 67.38 183 SER A C 1
ATOM 1415 O O . SER A 1 183 ? 9.995 -9.751 11.800 1.00 67.38 183 SER A O 1
ATOM 1417 N N . ALA A 1 184 ? 8.677 -8.053 11.171 1.00 67.56 184 ALA A N 1
ATOM 1418 C CA . ALA A 1 184 ? 7.557 -8.880 10.746 1.00 67.56 184 ALA A CA 1
ATOM 1419 C C . ALA A 1 184 ? 7.771 -9.477 9.345 1.00 67.56 184 ALA A C 1
ATOM 1421 O O . ALA A 1 184 ? 7.922 -8.766 8.354 1.00 67.56 184 ALA A O 1
ATOM 1422 N N . SER A 1 185 ? 7.737 -10.809 9.252 1.00 62.50 185 SER A N 1
ATOM 1423 C CA . SER A 1 185 ? 8.134 -11.563 8.055 1.00 62.50 185 SER A CA 1
ATOM 1424 C C . SER A 1 185 ? 7.127 -11.534 6.899 1.00 62.50 185 SER A C 1
ATOM 1426 O O . SER A 1 185 ? 7.524 -11.713 5.745 1.00 62.50 185 SER A O 1
ATOM 1428 N N . THR A 1 186 ? 5.839 -11.321 7.177 1.00 70.50 186 THR A N 1
ATOM 1429 C CA . THR A 1 186 ? 4.753 -11.567 6.214 1.00 70.50 186 THR A CA 1
ATOM 1430 C C . THR A 1 186 ? 4.670 -10.522 5.100 1.00 70.50 186 THR A C 1
ATOM 1432 O O . THR A 1 186 ? 4.346 -10.872 3.969 1.00 70.50 186 THR A O 1
ATOM 1435 N N . GLN A 1 187 ? 5.029 -9.264 5.359 1.00 83.62 187 GLN A N 1
ATOM 1436 C CA . GLN A 1 187 ? 4.979 -8.181 4.365 1.00 83.62 187 GLN A CA 1
ATOM 1437 C C . GLN A 1 187 ? 6.310 -7.956 3.644 1.00 83.62 187 GLN A C 1
ATOM 1439 O O . GLN A 1 187 ? 6.334 -7.316 2.591 1.00 83.62 187 GLN A O 1
ATOM 1444 N N . GLN A 1 188 ? 7.410 -8.523 4.149 1.00 89.50 188 GLN A N 1
ATOM 1445 C CA . GLN A 1 188 ? 8.729 -8.346 3.541 1.00 89.50 188 GLN A CA 1
ATOM 1446 C C . GLN A 1 188 ? 8.781 -8.858 2.102 1.00 89.50 188 GLN A C 1
ATOM 1448 O O . GLN A 1 188 ? 9.405 -8.224 1.258 1.00 89.50 188 GLN A O 1
ATOM 1453 N N . LEU A 1 189 ? 8.158 -10.005 1.808 1.00 91.62 189 LEU A N 1
ATOM 1454 C CA . LEU A 1 189 ? 8.183 -10.549 0.449 1.00 91.62 189 LEU A CA 1
ATOM 1455 C C . LEU A 1 189 ? 7.460 -9.618 -0.529 1.00 91.62 189 LEU A C 1
ATOM 1457 O O . LEU A 1 189 ? 8.032 -9.261 -1.556 1.00 91.62 189 LEU A O 1
ATOM 1461 N N . GLN A 1 190 ? 6.256 -9.161 -0.177 1.00 93.56 190 GLN A N 1
ATOM 1462 C CA . GLN A 1 190 ? 5.495 -8.234 -1.012 1.00 93.56 190 GLN A CA 1
ATOM 1463 C C . GLN A 1 190 ? 6.234 -6.903 -1.209 1.00 93.56 190 GLN A C 1
ATOM 1465 O O . GLN A 1 190 ? 6.252 -6.372 -2.317 1.00 93.56 190 GLN A O 1
ATOM 1470 N N . ALA A 1 191 ? 6.880 -6.376 -0.165 1.00 95.38 191 ALA A N 1
ATOM 1471 C CA . ALA A 1 191 ? 7.677 -5.158 -0.266 1.00 95.38 191 ALA A CA 1
ATOM 1472 C C . ALA A 1 191 ? 8.899 -5.340 -1.181 1.00 95.38 191 ALA A C 1
ATOM 1474 O O . ALA A 1 191 ? 9.147 -4.487 -2.031 1.00 95.38 191 ALA A O 1
ATOM 1475 N N . LYS A 1 192 ? 9.616 -6.471 -1.081 1.00 95.88 192 LYS A N 1
ATOM 1476 C CA . LYS A 1 192 ? 10.728 -6.806 -1.990 1.00 95.88 192 LYS A CA 1
ATOM 1477 C C . LYS A 1 192 ? 10.261 -6.932 -3.439 1.00 95.88 192 LYS A C 1
ATOM 1479 O O . LYS A 1 192 ? 10.894 -6.358 -4.320 1.00 95.88 192 LYS A O 1
ATOM 1484 N N . LEU A 1 193 ? 9.145 -7.624 -3.678 1.00 96.00 193 LEU A N 1
ATOM 1485 C CA . LEU A 1 193 ? 8.533 -7.747 -5.005 1.00 96.00 193 LEU A CA 1
ATOM 1486 C C . LEU A 1 193 ? 8.172 -6.373 -5.579 1.00 96.00 193 LEU A C 1
ATOM 1488 O O . LEU A 1 193 ? 8.552 -6.052 -6.700 1.00 96.00 193 LEU A O 1
ATOM 1492 N N . ASN A 1 194 ? 7.501 -5.527 -4.795 1.00 96.56 194 ASN A N 1
ATOM 1493 C CA . ASN A 1 194 ? 7.081 -4.201 -5.249 1.00 96.56 194 ASN A CA 1
ATOM 1494 C C . ASN A 1 194 ? 8.269 -3.256 -5.478 1.00 96.56 194 ASN A C 1
ATOM 1496 O O . ASN A 1 194 ? 8.236 -2.474 -6.428 1.00 96.56 194 ASN A O 1
ATOM 1500 N N . LYS A 1 195 ? 9.317 -3.352 -4.652 1.00 97.00 195 LYS A N 1
ATOM 1501 C CA . LYS A 1 195 ? 10.582 -2.634 -4.839 1.00 97.00 195 LYS A CA 1
ATOM 1502 C C . LYS A 1 195 ? 11.269 -3.061 -6.133 1.00 97.00 195 LYS A C 1
ATOM 1504 O O . LYS A 1 195 ? 11.581 -2.196 -6.944 1.00 97.00 195 LYS A O 1
ATOM 1509 N N . LEU A 1 196 ? 11.467 -4.367 -6.341 1.00 96.00 196 LEU A N 1
ATOM 1510 C CA . LEU A 1 196 ? 12.105 -4.884 -7.554 1.00 96.00 196 LEU A CA 1
ATOM 1511 C C . LEU A 1 196 ? 11.331 -4.439 -8.794 1.00 96.00 196 LEU A C 1
ATOM 1513 O O . LEU A 1 196 ? 11.918 -3.860 -9.701 1.00 96.00 196 LEU A O 1
ATOM 1517 N N . ARG A 1 197 ? 10.010 -4.636 -8.786 1.00 95.19 197 ARG A N 1
ATOM 1518 C CA . ARG A 1 197 ? 9.134 -4.224 -9.879 1.00 95.19 197 ARG A CA 1
ATOM 1519 C C . ARG A 1 197 ? 9.251 -2.736 -10.188 1.00 95.19 197 ARG A C 1
ATOM 1521 O O . ARG A 1 197 ? 9.315 -2.363 -11.350 1.00 95.19 197 ARG A O 1
ATOM 1528 N N . LEU A 1 198 ? 9.263 -1.882 -9.165 1.00 95.44 198 LEU A N 1
ATOM 1529 C CA . LEU A 1 198 ? 9.397 -0.445 -9.377 1.00 95.44 198 LEU A CA 1
ATOM 1530 C C . LEU A 1 198 ? 10.754 -0.099 -10.006 1.00 95.44 198 LEU A C 1
ATOM 1532 O O . LEU A 1 198 ? 10.782 0.624 -10.993 1.00 95.44 198 LEU A O 1
ATOM 1536 N N . LEU A 1 199 ? 11.853 -0.659 -9.490 1.00 94.69 199 LEU A N 1
ATOM 1537 C CA . LEU A 1 199 ? 13.200 -0.406 -10.016 1.00 94.69 199 LEU A CA 1
ATOM 1538 C C . LEU A 1 199 ? 13.309 -0.769 -11.502 1.00 94.69 199 LEU A C 1
ATOM 1540 O O . LEU A 1 199 ? 13.775 0.045 -12.291 1.00 94.69 199 LEU A O 1
ATOM 1544 N N . VAL A 1 200 ? 12.815 -1.944 -11.898 1.00 92.06 200 VAL A N 1
ATOM 1545 C CA . VAL A 1 200 ? 12.918 -2.407 -13.293 1.00 92.06 200 VAL A CA 1
ATOM 1546 C C . VAL A 1 200 ? 11.957 -1.694 -14.252 1.00 92.06 200 VAL A C 1
ATOM 1548 O O . VAL A 1 200 ? 12.199 -1.673 -15.457 1.00 92.06 200 VAL A O 1
ATOM 1551 N N . GLU A 1 201 ? 10.876 -1.100 -13.740 1.00 90.69 201 GLU A N 1
ATOM 1552 C CA . GLU A 1 201 ? 9.930 -0.307 -14.537 1.00 90.69 201 GLU A CA 1
ATOM 1553 C C . GLU A 1 201 ? 10.386 1.146 -14.728 1.00 90.69 201 GLU A C 1
ATOM 1555 O O . GLU A 1 201 ? 10.072 1.738 -15.756 1.00 90.69 201 GLU A O 1
ATOM 1560 N N . THR A 1 202 ? 11.086 1.747 -13.758 1.00 89.62 202 THR A N 1
ATOM 1561 C CA . THR A 1 202 ? 11.320 3.207 -13.758 1.00 89.62 202 THR A CA 1
ATOM 1562 C C . THR A 1 202 ? 12.785 3.616 -13.789 1.00 89.62 202 THR A C 1
ATOM 1564 O O . THR A 1 202 ? 13.077 4.778 -14.044 1.00 89.62 202 THR A O 1
ATOM 1567 N N . LYS A 1 203 ? 13.721 2.714 -13.488 1.00 83.12 203 LYS A N 1
ATOM 1568 C CA . LYS A 1 203 ? 15.136 3.061 -13.355 1.00 83.12 203 LYS A CA 1
ATOM 1569 C C . LYS A 1 203 ? 16.011 2.049 -14.086 1.00 83.12 203 LYS A C 1
ATOM 1571 O O . LYS A 1 203 ? 16.435 1.039 -13.519 1.00 83.12 203 LYS A O 1
ATOM 1576 N N . LEU A 1 204 ? 16.291 2.362 -15.346 1.00 76.69 204 LEU A N 1
ATOM 1577 C CA . LEU A 1 204 ? 17.278 1.658 -16.157 1.00 76.69 204 LEU A CA 1
ATOM 1578 C C . LEU A 1 204 ? 18.630 1.602 -15.425 1.00 76.69 204 LEU A C 1
ATOM 1580 O O . LEU A 1 204 ? 19.016 2.574 -14.778 1.00 76.69 204 LEU A O 1
ATOM 1584 N N . ASP A 1 205 ? 19.320 0.464 -15.507 1.00 73.75 205 ASP A N 1
ATOM 1585 C CA . ASP A 1 205 ? 20.634 0.235 -14.884 1.00 73.75 205 ASP A CA 1
ATOM 1586 C C . ASP A 1 205 ? 20.662 0.385 -13.343 1.00 73.75 205 ASP A C 1
ATOM 1588 O O . ASP A 1 205 ? 21.723 0.571 -12.746 1.00 73.75 205 ASP A O 1
ATOM 1592 N N . SER A 1 206 ? 19.508 0.284 -12.666 1.00 79.25 206 SER A N 1
ATOM 1593 C CA . SER A 1 206 ? 19.468 0.262 -11.197 1.00 79.25 206 SER A CA 1
ATOM 1594 C C . SER A 1 206 ? 20.317 -0.865 -10.627 1.00 79.25 206 SER A C 1
ATOM 1596 O O . SER A 1 206 ? 20.127 -2.029 -10.985 1.00 79.25 206 SER A O 1
ATOM 1598 N N . ASP A 1 207 ? 21.150 -0.548 -9.635 1.00 82.56 207 ASP A N 1
ATOM 1599 C CA . ASP A 1 207 ? 21.757 -1.576 -8.797 1.00 82.56 207 ASP A CA 1
ATOM 1600 C C . ASP A 1 207 ? 20.675 -2.233 -7.927 1.00 82.56 207 ASP A C 1
ATOM 1602 O O . ASP A 1 207 ? 20.237 -1.708 -6.900 1.00 82.56 207 ASP A O 1
ATOM 1606 N N . ILE A 1 208 ? 20.200 -3.390 -8.384 1.00 88.00 208 ILE A N 1
ATOM 1607 C CA . ILE A 1 208 ? 19.264 -4.237 -7.643 1.00 88.00 208 ILE A CA 1
ATOM 1608 C C . ILE A 1 208 ? 19.986 -5.223 -6.709 1.00 88.00 208 ILE A C 1
ATOM 1610 O O . ILE A 1 208 ? 19.318 -5.992 -6.012 1.00 88.00 208 ILE A O 1
ATOM 1614 N N . GLY A 1 209 ? 21.324 -5.222 -6.688 1.00 87.19 209 GLY A N 1
ATOM 1615 C CA . GLY A 1 209 ? 22.158 -6.117 -5.893 1.00 87.19 209 GLY A CA 1
ATOM 1616 C C . GLY A 1 209 ? 21.702 -7.577 -5.966 1.00 87.19 209 GLY A C 1
ATOM 1617 O O . GLY A 1 209 ? 21.497 -8.137 -7.044 1.00 87.19 209 GLY A O 1
ATOM 1618 N N . ASN A 1 210 ? 21.490 -8.182 -4.793 1.00 89.81 210 ASN A N 1
ATOM 1619 C CA . ASN A 1 210 ? 21.014 -9.564 -4.662 1.00 89.81 210 ASN A CA 1
ATOM 1620 C C . ASN A 1 210 ? 19.484 -9.697 -4.501 1.00 89.81 210 ASN A C 1
ATOM 1622 O O . ASN A 1 210 ? 18.978 -10.760 -4.123 1.00 89.81 210 ASN A O 1
ATOM 1626 N N . LEU A 1 211 ? 18.719 -8.625 -4.755 1.00 93.19 211 LEU A N 1
ATOM 1627 C CA . LEU A 1 211 ? 17.286 -8.574 -4.446 1.00 93.19 211 LEU A CA 1
ATOM 1628 C C . LEU A 1 211 ? 16.492 -9.668 -5.172 1.00 93.19 211 LEU A C 1
ATOM 1630 O O . LEU A 1 211 ? 15.594 -10.272 -4.580 1.00 93.19 211 LEU A O 1
ATOM 1634 N N . TRP A 1 212 ? 16.819 -9.956 -6.434 1.00 93.06 212 TRP A N 1
ATOM 1635 C CA . TRP A 1 212 ? 16.109 -10.979 -7.201 1.00 93.06 212 TRP A CA 1
ATOM 1636 C C . TRP A 1 212 ? 16.405 -12.396 -6.682 1.00 93.06 212 TRP A C 1
ATOM 1638 O O . TRP A 1 212 ? 15.479 -13.204 -6.603 1.00 93.06 212 TRP A O 1
ATOM 1648 N N . GLN A 1 213 ? 17.642 -12.701 -6.262 1.00 93.88 213 GLN A N 1
ATOM 1649 C CA . GLN A 1 213 ? 17.991 -13.997 -5.663 1.00 93.88 213 GLN A CA 1
ATOM 1650 C C . GLN A 1 213 ? 17.272 -14.186 -4.326 1.00 93.88 213 GLN A C 1
ATOM 1652 O O . GLN A 1 213 ? 16.722 -15.257 -4.053 1.00 93.88 213 GLN A O 1
ATOM 1657 N N . GLU A 1 214 ? 17.231 -13.135 -3.503 1.00 93.25 214 GLU A N 1
ATOM 1658 C CA . GLU A 1 214 ? 16.518 -13.161 -2.227 1.00 93.25 214 GLU A CA 1
ATOM 1659 C C . GLU A 1 214 ? 15.024 -13.436 -2.425 1.00 93.25 214 GLU A C 1
ATOM 1661 O O . GLU A 1 214 ? 14.451 -14.270 -1.718 1.00 93.25 214 GLU A O 1
ATOM 1666 N N . ILE A 1 215 ? 14.393 -12.774 -3.401 1.00 94.12 215 ILE A N 1
ATOM 1667 C CA . ILE A 1 215 ? 12.989 -13.016 -3.757 1.00 94.12 215 ILE A CA 1
ATOM 1668 C C . ILE A 1 215 ? 12.812 -14.450 -4.255 1.00 94.12 215 ILE A C 1
ATOM 1670 O O . ILE A 1 215 ? 11.929 -15.145 -3.753 1.00 94.12 215 ILE A O 1
ATOM 1674 N N . LYS A 1 216 ? 13.670 -14.922 -5.169 1.00 94.62 216 LYS A N 1
ATOM 1675 C CA . LYS A 1 216 ? 13.601 -16.282 -5.719 1.00 94.62 216 LYS A CA 1
ATOM 1676 C C . LYS A 1 216 ? 13.581 -17.338 -4.612 1.00 94.62 216 LYS A C 1
ATOM 1678 O O . LYS A 1 216 ? 12.698 -18.191 -4.608 1.00 94.62 216 LYS A O 1
ATOM 1683 N N . SER A 1 217 ? 14.485 -17.226 -3.635 1.00 93.38 217 SER A N 1
ATOM 1684 C CA . SER A 1 217 ? 14.583 -18.181 -2.518 1.00 93.38 217 SER A CA 1
ATOM 1685 C C . SER A 1 217 ? 13.279 -18.319 -1.715 1.00 93.38 217 SER A C 1
ATOM 1687 O O . SER A 1 217 ? 12.963 -19.398 -1.207 1.00 93.38 217 SER A O 1
ATOM 1689 N N . LYS A 1 218 ? 12.494 -17.236 -1.629 1.00 92.00 218 LYS A N 1
ATOM 1690 C CA . LYS A 1 218 ? 11.189 -17.210 -0.959 1.00 92.00 218 LYS A CA 1
ATOM 1691 C C . LYS A 1 218 ? 10.068 -17.680 -1.887 1.00 92.00 218 LYS A C 1
ATOM 1693 O O . LYS A 1 218 ? 9.252 -18.501 -1.479 1.00 92.00 218 LYS A O 1
ATOM 1698 N N . VAL A 1 219 ? 10.037 -17.178 -3.123 1.00 92.19 219 VAL A N 1
ATOM 1699 C CA . VAL A 1 219 ? 8.974 -17.441 -4.108 1.00 92.19 219 VAL A CA 1
ATOM 1700 C C . VAL A 1 219 ? 8.920 -18.912 -4.517 1.00 92.19 219 VAL A C 1
ATOM 1702 O O . VAL A 1 219 ? 7.824 -19.456 -4.648 1.00 92.19 219 VAL A O 1
ATOM 1705 N N . ASP A 1 220 ? 10.069 -19.578 -4.664 1.00 90.56 220 ASP A N 1
ATOM 1706 C CA . ASP A 1 220 ? 10.131 -20.995 -5.046 1.00 90.56 220 ASP A CA 1
ATOM 1707 C C . ASP A 1 220 ? 9.328 -21.884 -4.076 1.00 90.56 220 ASP A C 1
ATOM 1709 O O . ASP A 1 220 ? 8.622 -22.794 -4.512 1.00 90.56 220 ASP A O 1
ATOM 1713 N N . ASN A 1 221 ? 9.352 -21.541 -2.784 1.00 90.81 221 ASN A N 1
ATOM 1714 C CA . ASN A 1 221 ? 8.783 -22.322 -1.684 1.00 90.81 221 ASN A CA 1
ATOM 1715 C C . ASN A 1 221 ? 7.373 -21.878 -1.252 1.00 90.81 221 ASN A C 1
ATOM 1717 O O . ASN A 1 221 ? 6.864 -22.349 -0.234 1.00 90.81 221 ASN A O 1
ATOM 1721 N N . LEU A 1 222 ? 6.731 -20.958 -1.983 1.00 90.38 222 LEU A N 1
ATOM 1722 C CA . LEU A 1 222 ? 5.396 -20.484 -1.616 1.00 90.38 222 LEU A CA 1
ATOM 1723 C C . LEU A 1 222 ? 4.329 -21.581 -1.773 1.00 90.38 222 LEU A C 1
ATOM 1725 O O . LEU A 1 222 ? 4.337 -22.277 -2.797 1.00 90.38 222 LEU A O 1
ATOM 1729 N N . PRO A 1 223 ? 3.370 -21.687 -0.829 1.00 92.06 223 PRO A N 1
ATOM 1730 C CA . PRO A 1 223 ? 2.256 -22.625 -0.927 1.00 92.06 223 PRO A CA 1
ATOM 1731 C C . PRO A 1 223 ? 1.360 -22.318 -2.135 1.00 92.06 223 PRO A C 1
ATOM 1733 O O . PRO A 1 223 ? 1.342 -21.207 -2.658 1.00 92.06 223 PRO A O 1
ATOM 1736 N N . ALA A 1 224 ? 0.565 -23.294 -2.572 1.00 91.25 224 ALA A N 1
ATOM 1737 C CA . ALA A 1 224 ? -0.397 -23.096 -3.653 1.00 91.25 224 ALA A CA 1
ATOM 1738 C C . ALA A 1 224 ? -1.611 -22.284 -3.161 1.00 91.25 224 ALA A C 1
ATOM 1740 O O . ALA A 1 224 ? -2.620 -22.838 -2.731 1.00 91.25 224 ALA A O 1
ATOM 1741 N N . THR A 1 225 ? -1.498 -20.955 -3.202 1.00 90.06 225 THR A N 1
ATOM 1742 C CA . THR A 1 225 ? -2.577 -20.009 -2.879 1.00 90.06 225 THR A CA 1
ATOM 1743 C C . THR A 1 225 ? -2.708 -18.948 -3.969 1.00 90.06 225 THR A C 1
ATOM 1745 O O . THR A 1 225 ? -1.762 -18.702 -4.719 1.00 90.06 225 THR A O 1
ATOM 1748 N N . THR A 1 226 ? -3.854 -18.268 -4.032 1.00 85.62 226 THR A N 1
ATOM 1749 C CA . THR A 1 226 ? -4.070 -17.158 -4.974 1.00 85.62 226 THR A CA 1
ATOM 1750 C C . THR A 1 226 ? -3.024 -16.052 -4.809 1.00 85.62 226 THR A C 1
ATOM 1752 O O . THR A 1 226 ? -2.481 -15.575 -5.801 1.00 85.62 226 THR A O 1
ATOM 1755 N N . GLN A 1 227 ? -2.675 -15.691 -3.568 1.00 85.88 227 GLN A N 1
ATOM 1756 C CA . GLN A 1 227 ? -1.628 -14.700 -3.301 1.00 85.88 227 GLN A CA 1
ATOM 1757 C C . GLN A 1 227 ? -0.278 -15.154 -3.865 1.00 85.88 227 GLN A C 1
ATOM 1759 O O . GLN A 1 227 ? 0.398 -14.398 -4.550 1.00 85.88 227 GLN A O 1
ATOM 1764 N N . SER A 1 228 ? 0.081 -16.419 -3.653 1.00 91.38 228 SER A N 1
ATOM 1765 C CA . SER A 1 228 ? 1.340 -16.973 -4.150 1.00 91.38 228 SER A CA 1
ATOM 1766 C C . SER A 1 228 ? 1.414 -17.024 -5.677 1.00 91.38 228 SER A C 1
ATOM 1768 O O . SER A 1 228 ? 2.503 -16.906 -6.235 1.00 91.38 228 SER A O 1
ATOM 1770 N N . ILE A 1 229 ? 0.278 -17.168 -6.367 1.00 90.75 229 ILE A N 1
ATOM 1771 C CA . ILE A 1 229 ? 0.213 -17.029 -7.828 1.00 90.75 229 ILE A CA 1
ATOM 1772 C C . ILE A 1 229 ? 0.532 -15.585 -8.230 1.00 90.75 229 ILE A C 1
ATOM 1774 O O . ILE A 1 229 ? 1.390 -15.377 -9.086 1.00 90.75 229 ILE A O 1
ATOM 1778 N N . TYR A 1 230 ? -0.091 -14.590 -7.590 1.00 90.25 230 TYR A N 1
ATOM 1779 C CA . TYR A 1 230 ? 0.197 -13.179 -7.870 1.00 90.25 230 TYR A CA 1
ATOM 1780 C C . TYR A 1 230 ? 1.647 -12.797 -7.563 1.00 90.25 230 TYR A C 1
ATOM 1782 O O . TYR A 1 230 ? 2.261 -12.072 -8.346 1.00 90.25 230 TYR A O 1
ATOM 1790 N N . ASP A 1 231 ? 2.224 -13.329 -6.487 1.00 92.44 231 ASP A N 1
ATOM 1791 C CA . ASP A 1 231 ? 3.631 -13.117 -6.140 1.00 92.44 231 ASP A CA 1
ATOM 1792 C C . ASP A 1 231 ? 4.565 -13.684 -7.221 1.00 92.44 231 ASP A C 1
ATOM 1794 O O . ASP A 1 231 ? 5.504 -13.011 -7.653 1.00 92.44 231 ASP A O 1
ATOM 1798 N N . ARG A 1 232 ? 4.281 -14.902 -7.710 1.00 94.06 232 ARG A N 1
ATOM 1799 C CA . ARG A 1 232 ? 5.032 -15.545 -8.803 1.00 94.06 232 ARG A CA 1
ATOM 1800 C C . ARG A 1 232 ? 4.904 -14.766 -10.115 1.00 94.06 232 ARG A C 1
ATOM 1802 O O . ARG A 1 232 ? 5.911 -14.593 -10.796 1.00 94.06 232 ARG A O 1
ATOM 1809 N N . ILE A 1 233 ? 3.711 -14.266 -10.450 1.00 92.06 233 ILE A N 1
ATOM 1810 C CA . ILE A 1 233 ? 3.484 -13.432 -11.643 1.00 92.06 233 ILE A CA 1
ATOM 1811 C C . ILE A 1 233 ? 4.279 -12.127 -11.540 1.00 92.06 233 ILE A C 1
ATOM 1813 O O . ILE A 1 233 ? 5.028 -11.802 -12.455 1.00 92.06 233 ILE A O 1
ATOM 1817 N N . ASN A 1 234 ? 4.175 -11.411 -10.417 1.00 92.50 234 ASN A N 1
ATOM 1818 C CA . ASN A 1 234 ? 4.902 -10.158 -10.192 1.00 92.50 234 ASN A CA 1
ATOM 1819 C C . ASN A 1 234 ? 6.422 -10.360 -10.328 1.00 92.50 234 ASN A C 1
ATOM 1821 O O . ASN A 1 234 ? 7.111 -9.575 -10.988 1.00 92.50 234 ASN A O 1
ATOM 1825 N N . PHE A 1 235 ? 6.939 -11.454 -9.764 1.00 94.88 235 PHE A N 1
ATOM 1826 C CA . PHE A 1 235 ? 8.351 -11.783 -9.898 1.00 94.88 235 PHE A CA 1
ATOM 1827 C C . PHE A 1 235 ? 8.741 -12.109 -11.344 1.00 94.88 235 PHE A C 1
ATOM 1829 O O . PHE A 1 235 ? 9.740 -11.583 -11.830 1.00 94.88 235 PHE A O 1
ATOM 1836 N N . ALA A 1 236 ? 7.945 -12.917 -12.049 1.00 92.88 236 ALA A N 1
ATOM 1837 C CA . ALA A 1 236 ? 8.194 -13.265 -13.446 1.00 92.88 236 ALA A CA 1
ATOM 1838 C C . ALA A 1 236 ? 8.191 -12.032 -14.367 1.00 92.88 236 ALA A C 1
ATOM 1840 O O . ALA A 1 236 ? 9.078 -11.906 -15.208 1.00 92.88 236 ALA A O 1
ATOM 1841 N N . GLU A 1 237 ? 7.254 -11.097 -14.176 1.00 90.81 237 GLU A N 1
ATOM 1842 C CA . GLU A 1 237 ? 7.229 -9.815 -14.898 1.00 90.81 237 GLU A CA 1
ATOM 1843 C C . GLU A 1 237 ? 8.519 -9.018 -14.659 1.00 90.81 237 GLU A C 1
ATOM 1845 O O . GLU A 1 237 ? 9.143 -8.533 -15.603 1.00 90.81 237 GLU A O 1
ATOM 1850 N N . SER A 1 238 ? 8.969 -8.951 -13.403 1.00 92.44 238 SER A N 1
ATOM 1851 C CA . SER A 1 238 ? 10.189 -8.226 -13.042 1.00 92.44 238 SER A CA 1
ATOM 1852 C C . SER A 1 238 ? 11.449 -8.857 -13.648 1.00 92.44 238 SER A C 1
ATOM 1854 O O . SER A 1 238 ? 12.316 -8.147 -14.155 1.00 92.44 238 SER A O 1
ATOM 1856 N N . LEU A 1 239 ? 11.544 -10.193 -13.641 1.00 91.25 239 LEU A N 1
ATOM 1857 C CA . LEU A 1 239 ? 12.626 -10.928 -14.306 1.00 91.25 239 LEU A CA 1
ATOM 1858 C C . LEU A 1 239 ? 12.599 -10.731 -15.827 1.00 91.25 239 LEU A C 1
ATOM 1860 O O . LEU A 1 239 ? 13.658 -10.633 -16.443 1.00 91.25 239 LEU A O 1
ATOM 1864 N N . GLY A 1 240 ? 11.408 -10.628 -16.422 1.00 87.81 240 GLY A N 1
ATOM 1865 C CA . GLY A 1 240 ? 11.236 -10.266 -17.827 1.00 87.81 240 GLY A CA 1
ATOM 1866 C C . GLY A 1 240 ? 11.891 -8.923 -18.150 1.00 87.81 240 GLY A C 1
ATOM 1867 O O . GLY A 1 240 ? 12.702 -8.853 -19.073 1.00 87.81 240 GLY A O 1
ATOM 1868 N N . CYS A 1 241 ? 11.637 -7.890 -17.341 1.00 87.62 241 CYS A N 1
ATOM 1869 C CA . CYS A 1 241 ? 12.288 -6.588 -17.509 1.00 87.62 241 CYS A CA 1
ATOM 1870 C C . CYS A 1 241 ? 13.811 -6.657 -17.377 1.00 87.62 241 CYS A C 1
ATOM 1872 O O . CYS A 1 241 ? 14.517 -6.114 -18.224 1.00 87.62 241 CYS A O 1
ATOM 1874 N N . LEU A 1 242 ? 14.328 -7.370 -16.372 1.00 87.00 242 LEU A N 1
ATOM 1875 C CA . LEU A 1 242 ? 15.776 -7.551 -16.215 1.00 87.00 242 LEU A CA 1
ATOM 1876 C C . LEU A 1 242 ? 16.396 -8.256 -17.421 1.00 87.00 242 LEU A C 1
ATOM 1878 O O . LEU A 1 242 ? 17.450 -7.848 -17.899 1.00 87.00 242 LEU A O 1
ATOM 1882 N N . SER A 1 243 ? 15.733 -9.293 -17.942 1.00 83.56 243 SER A N 1
ATOM 1883 C CA . SER A 1 243 ? 16.223 -10.003 -19.124 1.00 83.56 243 SER A CA 1
ATOM 1884 C C . SER A 1 243 ? 16.314 -9.080 -20.336 1.00 83.56 243 SER A C 1
ATOM 1886 O O . SER A 1 243 ? 17.310 -9.121 -21.050 1.00 83.56 243 SER A O 1
ATOM 1888 N N . MET A 1 244 ? 15.337 -8.188 -20.525 1.00 77.56 244 MET A N 1
ATOM 1889 C CA . MET A 1 244 ? 15.377 -7.210 -21.608 1.00 77.56 244 MET A CA 1
ATOM 1890 C C . MET A 1 244 ? 16.547 -6.245 -21.471 1.00 77.56 244 MET A C 1
ATOM 1892 O O . MET A 1 244 ? 17.260 -6.061 -22.448 1.00 77.56 244 MET A O 1
ATOM 1896 N N . GLN A 1 245 ? 16.781 -5.710 -20.270 1.00 77.50 245 GLN A N 1
ATOM 1897 C CA . GLN A 1 245 ? 17.888 -4.784 -19.995 1.00 77.50 245 GLN A CA 1
ATOM 1898 C C . GLN A 1 245 ? 19.265 -5.426 -20.250 1.00 77.50 245 GLN A C 1
ATOM 1900 O O . GLN A 1 245 ? 20.196 -4.748 -20.673 1.00 77.50 245 GLN A O 1
ATOM 1905 N N . VAL A 1 246 ? 19.399 -6.744 -20.053 1.00 72.94 246 VAL A N 1
ATOM 1906 C CA . VAL A 1 246 ? 20.639 -7.497 -20.330 1.00 72.94 246 VAL A CA 1
ATOM 1907 C C . VAL A 1 246 ? 20.804 -7.847 -21.819 1.00 72.94 246 VAL A C 1
ATOM 1909 O O . VAL A 1 246 ? 21.928 -7.914 -22.313 1.00 72.94 246 VAL A O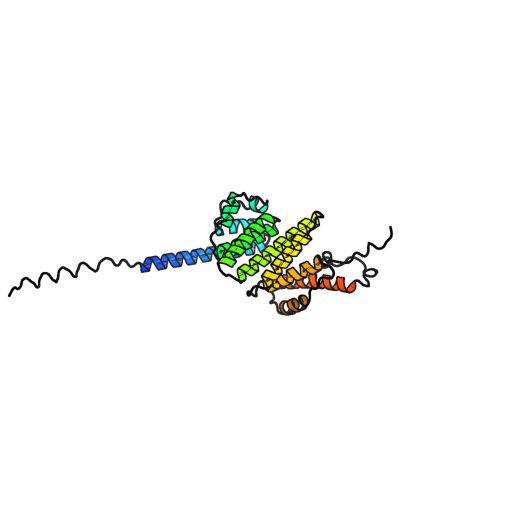 1
ATOM 1912 N N . ILE A 1 247 ? 19.706 -8.065 -22.553 1.00 61.19 247 ILE A N 1
ATOM 1913 C CA . ILE A 1 247 ? 19.702 -8.435 -23.986 1.00 61.19 247 ILE A CA 1
ATOM 1914 C C . ILE A 1 247 ? 19.941 -7.210 -24.907 1.00 61.19 247 ILE A C 1
ATOM 1916 O O . ILE A 1 247 ? 20.097 -7.355 -26.123 1.00 61.19 247 ILE A O 1
ATOM 1920 N N . GLU A 1 248 ? 20.062 -6.001 -24.346 1.00 55.50 248 GLU A N 1
ATOM 1921 C CA . GLU A 1 248 ? 20.170 -4.744 -25.100 1.00 55.50 248 GLU A CA 1
ATOM 1922 C C . GLU A 1 248 ? 21.318 -4.582 -26.121 1.00 55.50 248 GLU A C 1
ATOM 1924 O O . GLU A 1 248 ? 21.137 -3.752 -27.012 1.00 55.50 248 GLU A O 1
ATOM 1929 N N . PRO A 1 249 ? 22.426 -5.358 -26.167 1.00 51.06 249 PRO A N 1
ATOM 1930 C CA . PRO A 1 249 ? 23.355 -5.230 -27.293 1.00 51.06 249 PRO A CA 1
ATOM 1931 C C . PRO A 1 249 ? 22.779 -5.654 -28.666 1.00 51.06 249 PRO A C 1
ATOM 1933 O O . PRO A 1 249 ? 23.466 -5.477 -29.672 1.00 51.06 249 PRO A O 1
ATOM 1936 N N . HIS A 1 250 ? 21.565 -6.232 -28.748 1.00 50.91 250 HIS A N 1
ATOM 1937 C CA . HIS A 1 250 ? 21.023 -6.826 -29.989 1.00 50.91 250 HIS A CA 1
ATOM 1938 C C . HIS A 1 250 ? 19.544 -6.507 -30.307 1.00 50.91 250 HIS A C 1
ATOM 1940 O O . HIS A 1 250 ? 18.933 -7.199 -31.131 1.00 50.91 250 HIS A O 1
ATOM 1946 N N . VAL A 1 251 ? 18.940 -5.483 -29.690 1.00 51.22 251 VAL A N 1
ATOM 1947 C CA . VAL A 1 251 ? 17.484 -5.199 -29.802 1.00 51.22 251 VAL A CA 1
ATOM 1948 C C . VAL A 1 251 ? 17.034 -4.875 -31.233 1.00 51.22 251 VAL A C 1
ATOM 1950 O O . VAL A 1 251 ? 15.892 -5.171 -31.581 1.00 51.22 251 VAL A O 1
ATOM 1953 N N . ASP A 1 252 ? 17.941 -4.425 -32.103 1.00 53.41 252 ASP A N 1
ATOM 1954 C CA . ASP A 1 252 ? 17.686 -4.203 -33.537 1.00 53.41 252 ASP A CA 1
ATOM 1955 C C . ASP A 1 252 ? 17.246 -5.477 -34.292 1.00 53.41 252 ASP A C 1
ATOM 1957 O O . ASP A 1 252 ? 16.716 -5.406 -35.401 1.00 53.41 252 ASP A O 1
ATOM 1961 N N . THR A 1 253 ? 17.437 -6.661 -33.696 1.00 50.59 253 THR A N 1
ATOM 1962 C CA . THR A 1 253 ? 17.083 -7.963 -34.291 1.00 50.59 253 THR A CA 1
ATOM 1963 C C . THR A 1 253 ? 15.797 -8.585 -33.733 1.00 50.59 253 THR A C 1
ATOM 1965 O O . THR A 1 253 ? 15.299 -9.567 -34.294 1.00 50.59 253 THR A O 1
ATOM 1968 N N . ILE A 1 254 ? 15.214 -8.028 -32.663 1.00 56.12 254 ILE A N 1
ATOM 1969 C CA . ILE A 1 254 ? 14.024 -8.596 -32.016 1.00 56.12 254 ILE A CA 1
ATOM 1970 C C . ILE A 1 254 ? 12.766 -8.054 -32.702 1.00 56.12 254 ILE A C 1
ATOM 1972 O O . ILE A 1 254 ? 12.362 -6.909 -32.509 1.00 56.12 254 ILE A O 1
ATOM 1976 N N . LYS A 1 255 ? 12.116 -8.897 -33.516 1.00 54.94 255 LYS A N 1
ATOM 1977 C CA . LYS A 1 255 ? 10.835 -8.556 -34.148 1.00 54.94 255 LYS A CA 1
ATOM 1978 C C . LYS A 1 255 ? 9.729 -8.387 -33.102 1.00 54.94 255 LYS A C 1
ATOM 1980 O O . LYS A 1 255 ? 9.422 -9.300 -32.342 1.00 54.94 255 LYS A O 1
ATOM 1985 N N . TRP A 1 256 ? 9.113 -7.210 -33.142 1.00 54.66 256 TRP A N 1
ATOM 1986 C CA . TRP A 1 256 ? 7.934 -6.791 -32.383 1.00 54.66 256 TRP A CA 1
ATOM 1987 C C . TRP A 1 256 ? 6.699 -7.673 -32.689 1.00 54.66 256 TRP A C 1
ATOM 1989 O O . TRP A 1 256 ? 6.576 -8.134 -33.829 1.00 54.66 256 TRP A O 1
ATOM 1999 N N . PRO A 1 257 ? 5.741 -7.864 -31.753 1.00 57.31 257 PRO A N 1
ATOM 2000 C CA . PRO A 1 257 ? 5.612 -7.225 -30.439 1.00 57.31 257 PRO A CA 1
ATOM 2001 C C . PRO A 1 257 ? 6.231 -8.017 -29.281 1.00 57.31 257 PRO A C 1
ATOM 2003 O O . PRO A 1 257 ? 6.159 -9.244 -29.226 1.00 57.31 257 PRO A O 1
ATOM 2006 N N . PHE A 1 258 ? 6.771 -7.289 -28.302 1.00 62.31 258 PHE A N 1
ATOM 2007 C CA . PHE A 1 258 ? 7.120 -7.868 -27.010 1.00 62.31 258 PHE A CA 1
ATOM 2008 C C . PHE A 1 258 ? 5.863 -8.342 -26.247 1.00 62.31 258 PHE A C 1
ATOM 2010 O O . PHE A 1 258 ? 4.770 -7.805 -26.458 1.00 62.31 258 PHE A O 1
ATOM 2017 N N . PRO A 1 259 ? 5.986 -9.326 -25.332 1.00 65.44 259 PRO A N 1
ATOM 2018 C CA . PRO A 1 259 ? 4.886 -9.716 -24.457 1.00 65.44 259 PRO A CA 1
ATOM 2019 C C . PRO A 1 259 ? 4.336 -8.510 -23.672 1.00 65.44 259 PRO A C 1
ATOM 2021 O O . PRO A 1 259 ? 5.124 -7.699 -23.186 1.00 65.44 259 PRO A O 1
ATOM 2024 N N . PRO A 1 260 ? 3.014 -8.412 -23.427 1.00 67.69 260 PRO A N 1
ATOM 2025 C CA . PRO A 1 260 ? 2.437 -7.318 -22.636 1.00 67.69 260 PRO A CA 1
ATOM 2026 C C . PRO A 1 260 ? 3.091 -7.119 -21.260 1.00 67.69 260 PRO A C 1
ATOM 2028 O O . PRO A 1 260 ? 3.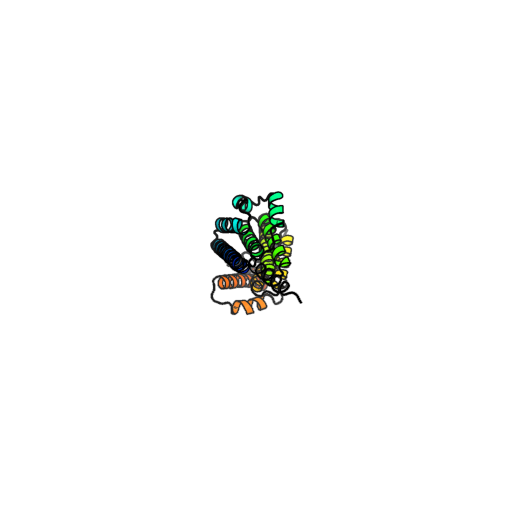127 -6.000 -20.750 1.00 67.69 260 PRO A O 1
ATOM 2031 N N . ALA A 1 261 ? 3.636 -8.200 -20.691 1.00 65.25 261 ALA A N 1
ATOM 2032 C CA . ALA A 1 261 ? 4.366 -8.221 -19.427 1.00 65.25 261 ALA A CA 1
ATOM 2033 C C . ALA A 1 261 ? 5.572 -7.268 -19.390 1.00 65.25 261 ALA A C 1
ATOM 2035 O O . ALA A 1 261 ? 5.933 -6.808 -18.311 1.00 65.25 261 ALA A O 1
ATOM 2036 N N . VAL A 1 262 ? 6.174 -6.949 -20.541 1.00 71.31 262 VAL A N 1
ATOM 2037 C CA . VAL A 1 262 ? 7.378 -6.111 -20.608 1.00 71.31 262 VAL A CA 1
ATOM 2038 C C . VAL A 1 262 ? 7.153 -4.724 -21.214 1.00 71.31 262 VAL A C 1
ATOM 2040 O O . VAL A 1 262 ? 8.068 -3.909 -21.264 1.00 71.31 262 VAL A O 1
ATOM 2043 N N . ASN A 1 263 ? 5.913 -4.385 -21.578 1.00 74.31 263 ASN A N 1
ATOM 2044 C CA . ASN A 1 263 ? 5.569 -3.053 -22.099 1.00 74.31 263 ASN A CA 1
ATOM 2045 C C . ASN A 1 263 ? 5.815 -1.912 -21.098 1.00 74.31 263 ASN A C 1
ATOM 2047 O O . ASN A 1 263 ? 5.755 -0.745 -21.471 1.00 74.31 263 ASN A O 1
ATOM 2051 N N . ARG A 1 264 ? 6.022 -2.239 -19.818 1.00 76.12 264 ARG A N 1
ATOM 2052 C CA . ARG A 1 264 ? 6.247 -1.272 -18.736 1.00 76.12 264 ARG A CA 1
ATOM 2053 C C . ARG A 1 264 ? 7.699 -1.226 -18.263 1.00 76.12 264 ARG A C 1
ATOM 2055 O O . ARG A 1 264 ? 7.973 -0.520 -17.301 1.00 76.12 264 ARG A O 1
ATOM 2062 N N . CYS A 1 265 ? 8.592 -2.003 -18.873 1.00 83.81 265 CYS A N 1
ATOM 2063 C CA . CYS A 1 265 ? 9.991 -2.044 -18.473 1.00 83.81 265 CYS A CA 1
ATOM 2064 C C . CYS A 1 265 ? 10.711 -0.761 -18.888 1.00 83.81 265 CYS A C 1
ATOM 2066 O O . CYS A 1 265 ? 10.482 -0.244 -19.983 1.00 83.81 265 CYS A O 1
ATOM 2068 N N . ALA A 1 266 ? 11.633 -0.297 -18.048 1.00 79.31 266 ALA A N 1
ATOM 2069 C CA . ALA A 1 266 ? 12.614 0.686 -18.476 1.00 79.31 266 ALA A CA 1
ATOM 2070 C C . ALA A 1 266 ? 13.559 0.013 -19.486 1.00 79.31 266 ALA A C 1
ATOM 2072 O O . ALA A 1 266 ? 14.225 -0.965 -19.140 1.00 79.31 266 ALA A O 1
ATOM 2073 N N . VAL A 1 267 ? 13.579 0.518 -20.721 1.00 74.56 267 VAL A N 1
ATOM 2074 C CA . VAL A 1 267 ? 14.408 0.037 -21.842 1.00 74.56 267 VAL A CA 1
ATOM 2075 C C . VAL A 1 267 ? 15.073 1.229 -22.531 1.00 74.56 267 VAL A C 1
ATOM 2077 O O . VAL A 1 267 ? 14.477 2.312 -22.597 1.00 74.56 267 VAL A O 1
ATOM 2080 N N . LYS A 1 268 ? 16.283 1.062 -23.073 1.00 59.94 268 LYS A N 1
ATOM 2081 C CA . LYS A 1 268 ? 16.888 2.060 -23.969 1.00 59.94 268 LYS A CA 1
ATOM 2082 C C . LYS A 1 268 ? 16.090 2.069 -25.271 1.00 59.94 268 LYS A C 1
ATOM 2084 O O . LYS A 1 268 ? 15.962 1.053 -25.947 1.00 59.94 268 LYS A O 1
ATOM 2089 N N . SER A 1 269 ? 15.516 3.217 -25.636 1.00 49.25 269 SER A N 1
ATOM 2090 C CA . SER A 1 269 ? 14.867 3.359 -26.946 1.00 49.25 269 SER A CA 1
ATOM 2091 C C . SER A 1 269 ? 15.906 3.217 -28.067 1.00 49.25 269 SER A C 1
ATOM 2093 O O . SER A 1 269 ? 16.880 3.968 -28.052 1.00 49.25 269 SER A O 1
ATOM 2095 N N . PRO A 1 270 ? 15.678 2.372 -29.094 1.00 44.12 270 PRO A N 1
ATOM 2096 C CA . PRO A 1 270 ? 16.515 2.347 -30.300 1.00 44.12 270 PRO A CA 1
ATOM 2097 C C . PRO A 1 270 ? 16.369 3.615 -31.169 1.00 44.12 270 PRO A C 1
ATOM 2099 O O . PRO A 1 270 ? 17.109 3.816 -32.124 1.00 44.12 270 PRO A O 1
ATOM 2102 N N . LEU A 1 271 ? 15.388 4.478 -30.880 1.00 39.59 271 LEU A N 1
ATOM 2103 C CA . LEU A 1 271 ? 14.907 5.531 -31.786 1.00 39.59 271 LEU A CA 1
ATOM 2104 C C . LEU A 1 271 ? 15.469 6.941 -31.522 1.00 39.59 271 LEU A C 1
ATOM 2106 O O . LEU A 1 271 ? 14.787 7.924 -31.793 1.00 39.59 271 LEU A O 1
ATOM 2110 N N . HIS A 1 272 ? 16.709 7.072 -31.041 1.00 38.75 272 HIS A N 1
ATOM 2111 C CA . HIS A 1 272 ? 17.387 8.381 -30.985 1.00 38.75 272 HIS A CA 1
ATOM 2112 C C . HIS A 1 272 ? 18.855 8.348 -31.437 1.00 38.75 272 HIS A C 1
ATOM 2114 O O . HIS A 1 272 ? 19.712 9.021 -30.873 1.00 38.75 272 HIS A O 1
ATOM 2120 N N . SER A 1 273 ? 19.139 7.621 -32.519 1.00 35.75 273 SER A N 1
ATOM 2121 C CA . SER A 1 273 ? 20.363 7.826 -33.306 1.00 35.75 273 SER A CA 1
ATOM 2122 C C . SER A 1 273 ? 20.070 7.901 -34.807 1.00 35.75 273 SER A C 1
ATOM 2124 O O . SER A 1 273 ? 20.681 7.196 -35.606 1.00 35.75 273 SER A O 1
ATOM 2126 N N . VAL A 1 274 ? 19.111 8.741 -35.196 1.00 36.28 274 VAL A N 1
ATOM 2127 C CA . VAL A 1 274 ? 19.062 9.263 -36.565 1.00 36.28 274 VAL A CA 1
ATOM 2128 C C . VAL A 1 274 ? 19.005 10.779 -36.457 1.00 36.28 274 VAL A C 1
ATOM 2130 O O . VAL A 1 274 ? 17.972 11.340 -36.110 1.00 36.28 274 VAL A O 1
ATOM 2133 N N . ASP A 1 275 ? 20.186 11.363 -36.638 1.00 34.53 275 ASP A N 1
ATOM 2134 C CA . ASP A 1 275 ? 20.516 12.713 -37.092 1.00 34.53 275 ASP A CA 1
ATOM 2135 C C . ASP A 1 275 ? 19.466 13.825 -36.962 1.00 34.53 275 ASP A C 1
ATOM 2137 O O . ASP A 1 275 ? 18.446 13.837 -37.654 1.00 34.53 275 ASP A O 1
ATOM 2141 N N . SER A 1 276 ? 19.854 14.863 -36.214 1.00 33.78 276 SER A N 1
ATOM 2142 C CA . SER A 1 276 ? 19.814 16.257 -36.688 1.00 33.78 276 SER A CA 1
ATOM 2143 C C . SER A 1 276 ? 20.741 17.131 -35.854 1.00 33.78 276 SER A C 1
ATOM 2145 O O . SER A 1 276 ? 20.534 17.147 -34.619 1.00 33.78 276 SER A O 1
#